Protein AF-A0A061NH79-F1 (afdb_monomer_lite)

Structure (mmCIF, N/CA/C/O backbone):
data_AF-A0A061NH79-F1
#
_entry.id   AF-A0A061NH79-F1
#
loop_
_atom_site.group_PDB
_atom_site.id
_atom_site.type_symbol
_atom_site.label_atom_id
_atom_site.label_alt_id
_atom_site.label_comp_id
_atom_site.label_asym_id
_atom_site.label_entity_id
_atom_site.label_seq_id
_atom_site.pdbx_PDB_ins_code
_atom_site.Cartn_x
_atom_site.Cartn_y
_atom_site.Cartn_z
_atom_site.occupancy
_atom_site.B_iso_or_equiv
_atom_site.auth_seq_id
_atom_site.auth_comp_id
_atom_site.auth_asym_id
_atom_site.auth_atom_id
_atom_site.pdbx_PDB_model_num
ATOM 1 N N . MET A 1 1 ? -14.559 3.383 19.133 1.00 68.19 1 MET A N 1
ATOM 2 C CA . MET A 1 1 ? -13.730 4.119 20.120 1.00 68.19 1 MET A CA 1
ATOM 3 C C . MET A 1 1 ? -12.736 3.144 20.710 1.00 68.19 1 MET A C 1
ATOM 5 O O . MET A 1 1 ? -13.158 2.069 21.115 1.00 68.19 1 MET A O 1
ATOM 9 N N . SER A 1 2 ? -11.464 3.521 20.772 1.00 81.44 2 SER A N 1
ATOM 10 C CA . SER A 1 2 ? -10.407 2.691 21.355 1.00 81.44 2 SER A CA 1
ATOM 11 C C . SER A 1 2 ? -10.071 3.188 22.762 1.00 81.44 2 SER A C 1
ATOM 13 O O . SER A 1 2 ? -10.097 4.392 23.022 1.00 81.44 2 SER A O 1
ATOM 15 N N . GLY A 1 3 ? -9.781 2.264 23.676 1.00 87.62 3 GLY A N 1
ATOM 16 C CA . GLY A 1 3 ? -9.370 2.559 25.046 1.00 87.62 3 GLY A CA 1
ATOM 17 C C . GLY A 1 3 ? -8.226 1.647 25.477 1.00 87.62 3 GLY A C 1
ATOM 18 O O . GLY A 1 3 ? -8.020 0.586 24.895 1.00 87.62 3 GLY A O 1
ATOM 19 N N . ILE A 1 4 ? -7.476 2.061 26.494 1.00 90.25 4 ILE A N 1
ATOM 20 C CA . ILE A 1 4 ? -6.357 1.292 27.044 1.00 90.25 4 ILE A CA 1
ATOM 21 C C . ILE A 1 4 ? -6.874 0.493 28.234 1.00 90.25 4 ILE A C 1
ATOM 23 O O . ILE A 1 4 ? -7.234 1.074 29.256 1.00 90.25 4 ILE A O 1
ATOM 27 N N . TYR A 1 5 ? -6.922 -0.832 28.114 1.00 89.75 5 TYR A N 1
ATOM 28 C CA . TYR A 1 5 ? -7.258 -1.706 29.236 1.00 89.75 5 TYR A CA 1
ATOM 29 C C . TYR A 1 5 ? -6.111 -1.730 30.251 1.00 89.75 5 TYR A C 1
ATOM 31 O O . TYR A 1 5 ? -4.966 -1.988 29.892 1.00 89.75 5 TYR A O 1
ATOM 39 N N . ILE A 1 6 ? -6.421 -1.469 31.520 1.00 91.38 6 ILE A N 1
ATOM 40 C CA . ILE A 1 6 ? -5.429 -1.334 32.601 1.00 91.38 6 ILE A CA 1
ATOM 41 C C . ILE A 1 6 ? -5.563 -2.424 33.678 1.00 91.38 6 ILE A C 1
ATOM 43 O O . ILE A 1 6 ? -4.876 -2.372 34.696 1.00 91.38 6 ILE A O 1
ATOM 47 N N . GLY A 1 7 ? -6.423 -3.425 33.459 1.00 88.31 7 GLY A N 1
ATOM 48 C CA . GLY A 1 7 ? -6.645 -4.537 34.389 1.00 88.31 7 GLY A CA 1
ATOM 49 C C . GLY A 1 7 ? -7.890 -4.380 35.264 1.00 88.31 7 GLY A C 1
ATOM 50 O O . GLY A 1 7 ? -8.475 -3.306 35.362 1.00 88.31 7 GLY A O 1
ATOM 51 N N . ASN A 1 8 ? -8.311 -5.472 35.915 1.00 91.06 8 ASN A N 1
ATOM 52 C CA . ASN A 1 8 ? -9.465 -5.518 36.833 1.00 91.06 8 ASN A CA 1
ATOM 53 C C . ASN A 1 8 ? -10.775 -4.984 36.222 1.00 91.06 8 ASN A C 1
ATOM 55 O O . ASN A 1 8 ? -11.530 -4.247 36.859 1.00 91.06 8 ASN A O 1
ATOM 59 N N . GLY A 1 9 ? -11.000 -5.287 34.943 1.00 89.38 9 GLY A N 1
ATOM 60 C CA . GLY A 1 9 ? -12.140 -4.779 34.180 1.00 89.38 9 GLY A CA 1
ATOM 61 C C . GLY A 1 9 ? -12.025 -3.296 33.814 1.00 89.38 9 GLY A C 1
ATOM 62 O O . GLY A 1 9 ? -12.883 -2.793 33.100 1.00 89.38 9 GLY A O 1
ATOM 63 N N . GLN A 1 10 ? -10.997 -2.574 34.265 1.00 93.75 10 GLN A N 1
ATOM 64 C CA . GLN A 1 10 ? -10.853 -1.140 34.046 1.00 93.75 10 GLN A CA 1
ATOM 65 C C . GLN A 1 10 ? -10.126 -0.816 32.742 1.00 93.75 10 GLN A C 1
ATOM 67 O O . GLN A 1 10 ? -9.190 -1.503 32.331 1.00 93.75 10 GLN A O 1
ATOM 72 N N . PHE A 1 11 ? -10.532 0.283 32.116 1.00 93.62 11 PHE A N 1
ATOM 73 C CA . PHE A 1 11 ? -9.886 0.835 30.937 1.00 93.62 11 PHE A CA 1
ATOM 74 C C . PHE A 1 11 ? -9.967 2.364 30.929 1.00 93.62 11 PHE A C 1
ATOM 76 O O . PHE A 1 11 ? -10.878 2.967 31.504 1.00 93.62 11 PHE A O 1
ATOM 83 N N . VAL A 1 12 ? -8.987 2.985 30.282 1.00 94.38 12 VAL A N 1
ATOM 84 C CA . VAL A 1 12 ? -8.889 4.427 30.063 1.00 94.38 12 VAL A CA 1
ATOM 85 C C . VAL A 1 12 ? -9.405 4.734 28.666 1.00 94.38 12 VAL A C 1
ATOM 87 O O . VAL A 1 12 ? -8.978 4.110 27.698 1.00 94.38 12 VAL A O 1
ATOM 90 N N . ILE A 1 13 ? -10.324 5.685 28.546 1.00 92.38 13 ILE A N 1
ATOM 91 C CA . ILE A 1 13 ? -10.961 6.023 27.272 1.00 92.38 13 ILE A CA 1
ATOM 92 C C . ILE A 1 13 ? -11.182 7.530 27.153 1.00 92.38 13 ILE A C 1
ATOM 94 O O . ILE A 1 13 ? -11.429 8.218 28.145 1.00 92.38 13 ILE A O 1
ATOM 98 N N . VAL A 1 14 ? -11.093 8.043 25.927 1.00 90.75 14 VAL A N 1
ATOM 99 C CA . VAL A 1 14 ? -11.446 9.429 25.606 1.00 90.75 14 VAL A CA 1
ATOM 100 C C . VAL A 1 14 ? -12.954 9.516 25.382 1.00 90.75 14 VAL A C 1
ATOM 102 O O . VAL A 1 14 ? -13.512 8.774 24.578 1.00 90.75 14 VAL A O 1
ATOM 105 N N . THR A 1 15 ? -13.614 10.431 26.087 1.00 86.19 15 THR A N 1
ATOM 106 C CA . THR A 1 15 ? -15.052 10.711 25.962 1.00 86.19 15 THR A CA 1
ATOM 107 C C . THR A 1 15 ? -15.288 12.215 25.827 1.00 86.19 15 THR A C 1
ATOM 109 O O . THR A 1 15 ? -14.352 13.009 25.926 1.00 86.19 15 THR A O 1
ATOM 112 N N . SER A 1 16 ? -16.546 12.637 25.673 1.00 86.31 16 SER A N 1
ATOM 113 C CA . SER A 1 16 ? -16.920 14.058 25.739 1.00 86.31 16 SER A CA 1
ATOM 114 C C . SER A 1 16 ? -16.603 14.720 27.091 1.00 86.31 16 SER A C 1
ATOM 116 O O . SER A 1 16 ? -16.549 15.942 27.166 1.00 86.31 16 SER A O 1
ATOM 118 N N . GLU A 1 17 ? -16.386 13.937 28.153 1.00 87.50 17 GLU A N 1
ATOM 119 C CA . GLU A 1 17 ? -15.974 14.412 29.486 1.00 87.50 17 GLU A CA 1
ATOM 120 C C . GLU A 1 17 ? -14.441 14.516 29.634 1.00 87.50 17 GLU A C 1
ATOM 122 O O . GLU A 1 17 ? -13.946 14.904 30.690 1.00 87.50 17 GLU A O 1
ATOM 127 N N . GLY A 1 18 ? -13.678 14.159 28.594 1.00 88.25 18 GLY A N 1
ATOM 128 C CA . GLY A 1 18 ? -12.221 14.033 28.628 1.00 88.25 18 GLY A CA 1
ATOM 129 C C . GLY A 1 18 ? -11.745 12.583 28.773 1.00 88.25 18 GLY A C 1
ATOM 130 O O . GLY A 1 18 ? -12.479 11.636 28.469 1.00 88.25 18 GLY A O 1
ATOM 131 N N . ILE A 1 19 ? -10.490 12.412 29.205 1.00 90.94 19 ILE A N 1
ATOM 132 C CA . ILE A 1 19 ? -9.884 11.098 29.466 1.00 90.94 19 ILE A CA 1
ATOM 133 C C . ILE A 1 19 ? -10.408 10.582 30.802 1.00 90.94 19 ILE A C 1
ATOM 135 O O . ILE A 1 19 ? -10.141 11.167 31.851 1.00 90.94 19 ILE A O 1
ATOM 139 N N . VAL A 1 20 ? -11.148 9.480 30.764 1.00 93.56 20 VAL A N 1
ATOM 140 C CA . VAL A 1 20 ? -11.829 8.931 31.935 1.00 93.56 20 VAL A CA 1
ATOM 141 C C . VAL A 1 20 ? -11.537 7.449 32.104 1.00 93.56 20 VAL A C 1
ATOM 143 O O . VAL A 1 20 ? -11.288 6.723 31.142 1.00 93.56 20 VAL A O 1
ATOM 146 N N . LEU A 1 21 ? -11.608 6.997 33.353 1.00 93.00 21 LEU A N 1
ATOM 147 C CA . LEU A 1 21 ? -11.572 5.584 33.696 1.00 93.00 21 LEU A CA 1
ATOM 148 C C . LEU A 1 21 ? -12.999 5.026 33.655 1.00 93.00 21 LEU A C 1
ATOM 150 O O . LEU A 1 21 ? -13.951 5.638 34.157 1.00 93.00 21 LEU A O 1
ATOM 154 N N . ARG A 1 22 ? -13.154 3.865 33.031 1.00 93.50 22 ARG A N 1
ATOM 155 C CA . ARG A 1 22 ? -14.398 3.097 32.975 1.00 93.50 22 ARG A CA 1
ATOM 156 C C . ARG A 1 22 ? -14.107 1.654 33.353 1.00 93.50 22 ARG A C 1
ATOM 158 O O . ARG A 1 22 ? -12.957 1.226 33.345 1.00 93.50 22 ARG A O 1
ATOM 165 N N . ASN A 1 23 ? -15.145 0.924 33.740 1.00 92.88 23 ASN A N 1
ATOM 166 C CA . ASN A 1 23 ? -15.047 -0.493 34.047 1.00 92.88 23 ASN A CA 1
ATOM 167 C C . ASN A 1 23 ? -16.028 -1.262 33.151 1.00 92.88 23 ASN A C 1
ATOM 169 O O . ASN A 1 23 ? -17.192 -0.884 33.025 1.00 92.88 23 ASN A O 1
ATOM 173 N N . MET A 1 24 ? -15.509 -2.293 32.489 1.00 91.19 24 MET A N 1
ATOM 174 C CA . MET A 1 24 ? -16.187 -3.102 31.482 1.00 91.19 24 MET A CA 1
ATOM 175 C C . MET A 1 24 ? -17.317 -3.938 32.080 1.00 91.19 24 MET A C 1
ATOM 177 O O . MET A 1 24 ? -18.295 -4.216 31.405 1.00 91.19 24 MET A O 1
ATOM 181 N N . GLU A 1 25 ? -17.208 -4.316 33.352 1.00 88.94 25 GLU A N 1
ATOM 182 C CA . GLU A 1 25 ? -18.199 -5.144 34.041 1.00 88.94 25 GLU A CA 1
ATOM 183 C C . GLU A 1 25 ? -19.340 -4.305 34.621 1.00 88.94 25 GLU A C 1
ATOM 185 O O . GLU A 1 25 ? -20.464 -4.783 34.748 1.00 88.94 25 GLU A O 1
ATOM 190 N N . THR A 1 26 ? -19.073 -3.045 34.979 1.00 90.75 26 THR A N 1
ATOM 191 C CA . THR A 1 26 ? -20.083 -2.163 35.588 1.00 90.75 26 THR A CA 1
ATOM 192 C C . THR A 1 26 ? -20.748 -1.214 34.599 1.00 90.75 26 THR A C 1
ATOM 194 O O . THR A 1 26 ? -21.696 -0.516 34.965 1.00 90.75 26 THR A O 1
ATOM 197 N N . SER A 1 27 ? -20.285 -1.170 33.348 1.00 87.38 27 SER A N 1
ATOM 198 C CA . SER A 1 27 ? -20.845 -0.304 32.316 1.00 87.38 27 SER A CA 1
ATOM 199 C C . SER A 1 27 ? -21.437 -1.108 31.166 1.00 87.38 27 SER A C 1
ATOM 201 O O . SER A 1 27 ? -20.725 -1.479 30.237 1.00 87.38 27 SER A O 1
ATOM 203 N N . SER A 1 28 ? -22.761 -1.283 31.182 1.00 86.62 28 SER A N 1
ATOM 204 C CA . SER A 1 28 ? -23.498 -1.956 30.102 1.00 86.62 28 SER A CA 1
ATOM 205 C C . SER A 1 28 ? -23.230 -1.336 28.729 1.00 86.62 28 SER A C 1
ATOM 207 O O . SER A 1 28 ? -23.047 -2.050 27.752 1.00 86.62 28 SER A O 1
ATOM 209 N N . TYR A 1 29 ? -23.099 -0.005 28.650 1.00 87.50 29 TYR A N 1
ATOM 210 C CA . TYR A 1 29 ? -22.790 0.680 27.393 1.00 87.50 29 TYR A CA 1
ATOM 211 C C . TYR A 1 29 ? -21.512 0.154 26.726 1.00 87.50 29 TYR A C 1
ATOM 213 O O . TYR A 1 29 ? -21.520 -0.076 25.515 1.00 87.50 29 TYR A O 1
ATOM 221 N N . TYR A 1 30 ? -20.432 -0.003 27.499 1.00 88.25 30 TYR A N 1
ATOM 222 C CA . TYR A 1 30 ? -19.145 -0.463 26.978 1.00 88.25 30 TYR A CA 1
ATOM 223 C C . TYR A 1 30 ? -19.075 -1.983 26.883 1.00 88.25 30 TYR A C 1
ATOM 225 O O . TYR A 1 30 ? -18.510 -2.479 25.917 1.00 88.25 30 TYR A O 1
ATOM 233 N N . GLN A 1 31 ? -19.697 -2.702 27.820 1.00 88.00 31 GLN A N 1
ATOM 234 C CA . GLN A 1 31 ? -19.801 -4.158 27.789 1.00 88.00 31 GLN A CA 1
ATOM 235 C C . GLN A 1 31 ? -20.449 -4.645 26.488 1.00 88.00 31 GLN A C 1
ATOM 237 O O . GLN A 1 31 ? -19.875 -5.476 25.792 1.00 88.00 31 GLN A O 1
ATOM 242 N N . ASP A 1 32 ? -21.597 -4.068 26.122 1.00 87.19 32 ASP A N 1
ATOM 243 C CA . ASP A 1 32 ? -22.364 -4.460 24.932 1.00 87.19 32 ASP A CA 1
ATOM 244 C C . ASP A 1 32 ? -21.664 -4.079 23.616 1.00 87.19 32 ASP A C 1
ATOM 246 O O . ASP A 1 32 ? -22.047 -4.542 22.544 1.00 87.19 32 ASP A O 1
ATOM 250 N N . ARG A 1 33 ? -20.668 -3.188 23.680 1.00 86.06 33 ARG A N 1
ATOM 251 C CA . ARG A 1 33 ? -19.923 -2.663 22.522 1.00 86.06 33 ARG A CA 1
ATOM 252 C C . ARG A 1 33 ? -18.479 -3.143 22.488 1.00 86.06 33 ARG A C 1
ATOM 254 O O . ARG A 1 33 ? -17.709 -2.686 21.646 1.00 86.06 33 ARG A O 1
ATOM 261 N N . TYR A 1 34 ? -18.093 -4.011 23.416 1.00 85.50 34 TYR A N 1
ATOM 262 C CA . TYR A 1 34 ? -16.753 -4.556 23.452 1.00 85.50 34 TYR A CA 1
ATOM 263 C C . TYR A 1 34 ? -16.606 -5.605 22.355 1.00 85.50 34 TYR A C 1
ATOM 265 O O . TYR A 1 34 ? -17.242 -6.655 22.404 1.00 85.50 34 TYR A O 1
ATOM 273 N N . VAL A 1 35 ? -15.760 -5.308 21.373 1.00 81.25 35 VAL A N 1
ATOM 274 C CA . VAL A 1 35 ? -15.487 -6.224 20.259 1.00 81.25 35 VAL A CA 1
ATOM 275 C C . VAL A 1 35 ? -14.227 -7.054 20.520 1.00 81.25 35 VAL A C 1
ATOM 277 O O . VAL A 1 35 ? -14.171 -8.226 20.169 1.00 81.25 35 VAL A O 1
ATOM 280 N N . GLY A 1 36 ? -13.240 -6.490 21.221 1.00 82.88 36 GLY A N 1
ATOM 281 C CA . GLY A 1 36 ? -12.001 -7.183 21.556 1.00 82.88 36 GLY A CA 1
ATOM 282 C C . GLY A 1 36 ? -10.943 -6.254 22.149 1.00 82.88 36 GLY A C 1
ATOM 283 O O . GLY A 1 36 ? -11.146 -5.045 22.277 1.00 82.88 36 GLY A O 1
ATOM 284 N N . ALA A 1 37 ? -9.803 -6.832 22.521 1.00 81.50 37 ALA A N 1
ATOM 285 C CA . ALA A 1 37 ? -8.626 -6.101 22.974 1.00 81.50 37 ALA A CA 1
ATOM 286 C C . ALA A 1 37 ? -7.365 -6.805 22.473 1.00 81.50 37 ALA A C 1
ATOM 288 O O . ALA A 1 37 ? -7.241 -8.024 22.597 1.00 81.50 37 ALA A O 1
ATOM 289 N N . LYS A 1 38 ? -6.413 -6.021 21.964 1.00 73.94 38 LYS A N 1
ATOM 290 C CA . LYS A 1 38 ? -5.077 -6.488 21.583 1.00 73.94 38 LYS A CA 1
ATOM 291 C C . LYS A 1 38 ? -4.085 -6.107 22.680 1.00 73.94 38 LYS A C 1
ATOM 293 O O . LYS A 1 38 ? -4.163 -5.003 23.225 1.00 73.94 38 LYS A O 1
ATOM 298 N N . ARG A 1 39 ? -3.177 -7.019 23.040 1.00 77.50 39 ARG A N 1
ATOM 299 C CA . ARG A 1 39 ? -2.067 -6.688 23.945 1.00 77.50 39 ARG A CA 1
ATOM 300 C C . ARG A 1 39 ? -1.039 -5.875 23.171 1.00 77.50 39 ARG A C 1
ATOM 302 O O . ARG A 1 39 ? -0.689 -6.234 22.054 1.00 77.50 39 ARG A O 1
ATOM 309 N N . TYR A 1 40 ? -0.581 -4.790 23.779 1.00 67.94 40 TYR A N 1
ATOM 310 C CA . TYR A 1 40 ? 0.560 -4.030 23.296 1.00 67.94 40 TYR A CA 1
ATOM 311 C C . TYR A 1 40 ? 1.703 -4.289 24.274 1.00 67.94 40 TYR A C 1
ATOM 313 O O . TYR A 1 40 ? 1.702 -3.739 25.375 1.00 67.94 40 TYR A O 1
ATOM 321 N N . ASP A 1 41 ? 2.639 -5.162 23.900 1.00 64.94 41 ASP A N 1
ATOM 322 C CA . ASP A 1 41 ? 3.732 -5.602 24.784 1.00 64.94 41 ASP A CA 1
ATOM 323 C C . ASP A 1 41 ? 4.881 -4.578 24.877 1.00 64.94 41 ASP A C 1
ATOM 325 O O . ASP A 1 41 ? 5.931 -4.848 25.452 1.00 64.94 41 ASP A O 1
ATOM 329 N N . GLY A 1 42 ? 4.657 -3.360 24.379 1.00 55.88 42 GLY A N 1
ATOM 330 C CA . GLY A 1 42 ? 5.466 -2.187 24.698 1.00 55.88 42 GLY A CA 1
ATOM 331 C C . GLY A 1 42 ? 6.622 -1.902 23.749 1.00 55.88 42 GLY A C 1
ATOM 332 O O . GLY A 1 42 ? 6.967 -0.734 23.640 1.00 55.88 42 GLY A O 1
ATOM 333 N N . ASP A 1 43 ? 7.144 -2.884 23.007 1.00 51.34 43 ASP A N 1
ATOM 334 C CA . ASP A 1 43 ? 8.355 -2.676 22.187 1.00 51.34 43 ASP A CA 1
ATOM 335 C C . ASP A 1 43 ? 8.301 -3.235 20.756 1.00 51.34 43 ASP A C 1
ATOM 337 O O . ASP A 1 43 ? 9.268 -3.103 20.007 1.00 51.34 43 ASP A O 1
ATOM 341 N N . THR A 1 44 ? 7.198 -3.840 20.309 1.00 47.91 44 THR A N 1
ATOM 342 C CA . THR A 1 44 ? 7.067 -4.276 18.907 1.00 47.91 44 THR A CA 1
ATOM 343 C C . THR A 1 44 ? 5.585 -4.392 18.547 1.00 47.91 44 THR A C 1
ATOM 345 O O . THR A 1 44 ? 4.835 -4.978 19.336 1.00 47.91 44 THR A O 1
ATOM 348 N N . PRO A 1 45 ? 5.113 -3.841 17.407 1.00 50.53 45 PRO A N 1
ATOM 349 C CA . PRO A 1 45 ? 3.812 -4.231 16.879 1.00 50.53 45 PRO A CA 1
ATOM 350 C C . PRO A 1 45 ? 3.770 -5.764 16.755 1.00 50.53 45 PRO A C 1
ATOM 352 O O . PRO A 1 45 ? 4.822 -6.376 16.567 1.00 50.53 45 PRO A O 1
ATOM 355 N N . PRO A 1 46 ? 2.595 -6.395 16.903 1.00 49.09 46 PRO A N 1
ATOM 356 C CA . PRO A 1 46 ? 2.441 -7.846 16.771 1.00 49.09 46 PRO A CA 1
ATOM 357 C C . PRO A 1 46 ? 3.249 -8.342 15.565 1.00 49.09 46 PRO A C 1
ATOM 359 O O . PRO A 1 46 ? 3.081 -7.836 14.453 1.00 49.09 46 PRO A O 1
ATOM 362 N N . SER A 1 47 ? 4.202 -9.245 15.803 1.00 50.03 47 SER A N 1
ATOM 363 C CA . SER A 1 47 ? 5.086 -9.751 14.757 1.00 50.03 47 SER A CA 1
ATOM 364 C C . SER A 1 47 ? 4.269 -10.651 13.838 1.00 50.03 47 SER A C 1
ATOM 366 O O . SER A 1 47 ? 4.110 -11.844 14.076 1.00 50.03 47 SER A O 1
ATOM 368 N N . THR A 1 48 ? 3.699 -10.059 12.801 1.00 60.25 48 THR A N 1
ATOM 369 C CA . THR A 1 48 ? 3.352 -10.809 11.606 1.00 60.25 48 THR A CA 1
ATOM 370 C C . THR A 1 48 ? 4.687 -11.155 10.933 1.00 60.25 48 THR A C 1
ATOM 372 O O . THR A 1 48 ? 5.449 -10.245 10.611 1.00 60.25 48 THR A O 1
ATOM 375 N N . ASP A 1 49 ? 4.966 -12.443 10.700 1.00 76.50 49 ASP A N 1
ATOM 376 C CA . ASP A 1 49 ? 6.161 -12.940 9.976 1.00 76.50 49 ASP A CA 1
ATOM 377 C C . ASP A 1 49 ? 6.145 -12.567 8.471 1.00 76.50 49 ASP A C 1
ATOM 379 O O . ASP A 1 49 ? 6.879 -13.130 7.663 1.00 76.50 49 ASP A O 1
ATOM 383 N N . HIS A 1 50 ? 5.287 -11.628 8.064 1.00 91.62 50 HIS A N 1
ATOM 384 C CA . HIS A 1 50 ? 5.107 -11.203 6.683 1.00 91.62 50 HIS A CA 1
ATOM 385 C C . HIS A 1 50 ? 5.849 -9.888 6.426 1.00 91.62 50 HIS A C 1
ATOM 387 O O . HIS A 1 50 ? 5.431 -8.819 6.880 1.00 91.62 50 HIS A O 1
ATOM 393 N N . ASP A 1 51 ? 6.937 -9.956 5.664 1.00 94.62 51 ASP A N 1
ATOM 394 C CA . ASP A 1 51 ? 7.872 -8.842 5.452 1.00 94.62 51 ASP A CA 1
ATOM 395 C C . ASP A 1 51 ? 7.208 -7.580 4.866 1.00 94.62 51 ASP A C 1
ATOM 397 O O . ASP A 1 51 ? 7.509 -6.466 5.295 1.00 94.62 51 ASP A O 1
ATOM 401 N N . ILE A 1 52 ? 6.230 -7.733 3.958 1.00 97.00 52 ILE A N 1
ATOM 402 C CA . ILE A 1 52 ? 5.440 -6.601 3.422 1.00 97.00 52 ILE A CA 1
ATOM 403 C C . ILE A 1 52 ? 4.730 -5.836 4.549 1.00 97.00 52 ILE A C 1
ATOM 405 O O . ILE A 1 52 ? 4.723 -4.607 4.558 1.00 97.00 52 ILE A O 1
ATOM 409 N N . VAL A 1 53 ? 4.144 -6.543 5.517 1.00 97.25 53 VAL A N 1
ATOM 410 C CA . VAL A 1 53 ? 3.399 -5.918 6.619 1.00 97.25 53 VAL A CA 1
ATOM 411 C C . VAL A 1 53 ? 4.355 -5.278 7.620 1.00 97.25 53 VAL A C 1
ATOM 413 O O . VAL A 1 53 ? 4.063 -4.199 8.137 1.00 97.25 53 VAL A O 1
ATOM 416 N N . GLN A 1 54 ? 5.502 -5.911 7.874 1.00 95.25 54 GLN A N 1
ATOM 417 C CA . GLN A 1 54 ? 6.541 -5.355 8.739 1.00 95.25 54 GLN A CA 1
ATOM 418 C C . GLN A 1 54 ? 7.045 -4.017 8.191 1.00 95.25 54 GLN A C 1
ATOM 420 O O . GLN A 1 54 ? 6.943 -3.007 8.888 1.00 95.25 54 GLN A O 1
ATOM 425 N N . LEU A 1 55 ? 7.458 -3.971 6.920 1.00 97.25 55 LEU A N 1
ATOM 426 C CA . LEU A 1 55 ? 7.902 -2.724 6.296 1.00 97.25 55 LEU A CA 1
ATOM 427 C C . LEU A 1 55 ? 6.780 -1.678 6.244 1.00 97.25 55 LEU A C 1
ATOM 429 O O . LEU A 1 55 ? 7.013 -0.505 6.529 1.00 97.25 55 LEU A O 1
ATOM 433 N N . ALA A 1 56 ? 5.544 -2.080 5.934 1.00 98.12 56 ALA A N 1
ATOM 434 C CA . ALA A 1 56 ? 4.404 -1.167 5.971 1.00 98.12 56 ALA A CA 1
ATOM 435 C C . ALA A 1 56 ? 4.247 -0.503 7.354 1.00 98.12 56 ALA A C 1
ATOM 437 O O . ALA A 1 56 ? 4.052 0.710 7.438 1.00 98.12 56 ALA A O 1
ATOM 438 N N . ARG A 1 57 ? 4.377 -1.278 8.440 1.00 96.31 57 ARG A N 1
ATOM 439 C CA . ARG A 1 57 ? 4.299 -0.780 9.822 1.00 96.31 57 ARG A CA 1
ATOM 440 C C . ARG A 1 57 ? 5.487 0.103 10.208 1.00 96.31 57 ARG A C 1
ATOM 442 O O . ARG A 1 57 ? 5.282 1.085 10.917 1.00 96.31 57 ARG A O 1
ATOM 449 N N . GLU A 1 58 ? 6.694 -0.183 9.725 1.00 96.50 58 GLU A N 1
ATOM 450 C CA . GLU A 1 58 ? 7.872 0.676 9.940 1.00 96.50 58 GLU A CA 1
ATOM 451 C C . GLU A 1 58 ? 7.696 2.081 9.349 1.00 96.50 58 GLU A C 1
ATOM 453 O O . GLU A 1 58 ? 8.245 3.052 9.869 1.00 96.50 58 GLU A O 1
ATOM 458 N N . LEU A 1 59 ? 6.894 2.205 8.290 1.00 97.75 59 LEU A N 1
ATOM 459 C CA . LEU A 1 59 ? 6.619 3.478 7.626 1.00 97.75 59 LEU A CA 1
ATOM 460 C C . LEU A 1 59 ? 5.530 4.311 8.317 1.00 97.75 59 LEU A C 1
ATOM 462 O O . LEU A 1 59 ? 5.297 5.446 7.889 1.00 97.75 59 LEU A O 1
ATOM 466 N N . ILE A 1 60 ? 4.870 3.801 9.365 1.00 97.62 60 ILE A N 1
ATOM 467 C CA . ILE A 1 60 ? 3.859 4.546 10.132 1.00 97.62 60 ILE A CA 1
ATOM 468 C C . ILE A 1 60 ? 4.436 5.877 10.633 1.00 97.62 60 ILE A C 1
ATOM 470 O O . ILE A 1 60 ? 5.521 5.947 11.203 1.00 97.62 60 ILE A O 1
ATOM 474 N N . GLY A 1 61 ? 3.673 6.953 10.434 1.00 95.75 61 GLY A N 1
ATOM 475 C CA . GLY A 1 61 ? 4.079 8.325 10.745 1.00 95.75 61 GLY A CA 1
ATOM 476 C C . GLY A 1 61 ? 4.762 9.057 9.586 1.00 95.75 61 GLY A C 1
ATOM 477 O O . GLY A 1 61 ? 4.935 10.274 9.668 1.00 95.75 61 GLY A O 1
ATOM 478 N N . THR A 1 62 ? 5.092 8.366 8.490 1.00 98.25 62 THR A N 1
ATOM 479 C CA . THR A 1 62 ? 5.549 9.020 7.256 1.00 98.25 62 THR A CA 1
ATOM 480 C C . THR A 1 62 ? 4.463 9.958 6.722 1.00 98.25 62 THR A C 1
ATOM 482 O O . THR A 1 62 ? 3.277 9.624 6.727 1.00 98.25 62 THR A O 1
ATOM 485 N N . LEU A 1 63 ? 4.856 11.148 6.264 1.00 98.12 63 LEU A N 1
ATOM 486 C CA . LEU A 1 63 ? 3.916 12.186 5.844 1.00 98.12 63 LEU A CA 1
ATOM 487 C C . LEU A 1 63 ? 3.177 11.829 4.551 1.00 98.12 63 LEU A C 1
ATOM 489 O O . LEU A 1 63 ? 3.691 11.141 3.670 1.00 98.12 63 LEU A O 1
ATOM 493 N N . TYR A 1 64 ? 1.975 12.383 4.411 1.00 97.69 64 TYR A N 1
ATOM 494 C CA . TYR A 1 64 ? 1.269 12.375 3.140 1.00 97.69 64 TYR A CA 1
ATOM 495 C C . TYR A 1 64 ? 1.927 13.320 2.140 1.00 97.69 64 TYR A C 1
ATOM 497 O O . TYR A 1 64 ? 2.149 14.497 2.434 1.00 97.69 64 TYR A O 1
ATOM 505 N N . ASN A 1 65 ? 2.142 12.839 0.922 1.00 97.62 65 ASN A N 1
ATOM 506 C CA . ASN A 1 65 ? 2.519 13.668 -0.209 1.00 97.62 65 ASN A CA 1
ATOM 507 C C . ASN A 1 65 ? 1.924 13.106 -1.499 1.00 97.62 65 ASN A C 1
ATOM 509 O O . ASN A 1 65 ? 2.288 12.024 -1.955 1.00 97.62 65 ASN A O 1
ATOM 513 N N . ARG A 1 66 ? 1.052 13.892 -2.141 1.00 94.31 66 ARG A N 1
ATOM 514 C CA . ARG A 1 66 ? 0.352 13.506 -3.374 1.00 94.31 66 ARG A CA 1
ATOM 515 C C . ARG A 1 66 ? 1.297 13.077 -4.501 1.00 94.31 66 ARG A C 1
ATOM 517 O O . ARG A 1 66 ? 0.901 12.255 -5.322 1.00 94.31 66 ARG A O 1
ATOM 524 N N . THR A 1 67 ? 2.509 13.626 -4.562 1.00 94.56 67 THR A N 1
ATOM 525 C CA . THR A 1 67 ? 3.509 13.299 -5.594 1.00 94.56 67 THR A CA 1
ATOM 526 C C . THR A 1 67 ? 4.725 12.556 -5.052 1.00 94.56 67 THR A C 1
ATOM 528 O O . THR A 1 67 ? 5.601 12.210 -5.838 1.00 94.56 67 THR A O 1
ATOM 531 N N . GLY A 1 68 ? 4.801 12.342 -3.738 1.00 95.44 68 GLY A N 1
ATOM 532 C CA . GLY A 1 68 ? 5.939 11.687 -3.102 1.00 95.44 68 GLY A CA 1
ATOM 533 C C . GLY A 1 68 ? 5.925 10.178 -3.321 1.00 95.44 68 GLY A C 1
ATOM 534 O O . GLY A 1 68 ? 4.869 9.564 -3.534 1.00 95.44 68 GLY A O 1
ATOM 535 N N . SER A 1 69 ? 7.109 9.571 -3.314 1.00 95.31 69 SER A N 1
ATOM 536 C CA . SER A 1 69 ? 7.238 8.118 -3.452 1.00 95.31 69 SER A CA 1
ATOM 537 C C . SER A 1 69 ? 8.377 7.499 -2.645 1.00 95.31 69 SER A C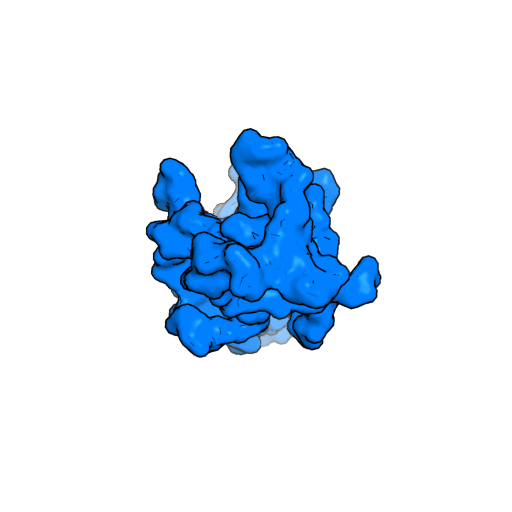 1
ATOM 539 O O . SER A 1 69 ? 8.841 6.414 -2.993 1.00 95.31 69 SER A O 1
ATOM 541 N N . SER A 1 70 ? 8.797 8.169 -1.572 1.00 97.44 70 SER A N 1
ATOM 542 C CA . SER A 1 70 ? 9.788 7.670 -0.616 1.00 97.44 70 SER A CA 1
ATOM 543 C C . SER A 1 70 ? 9.455 8.121 0.814 1.00 97.44 70 SER A C 1
ATOM 545 O O . SER A 1 70 ? 8.661 9.052 0.986 1.00 97.44 70 SER A O 1
ATOM 547 N N . PRO A 1 71 ? 10.070 7.518 1.848 1.00 97.62 71 PRO A N 1
ATOM 548 C CA . PRO A 1 71 ? 9.866 7.931 3.236 1.00 97.62 71 PRO A CA 1
ATOM 549 C C . PRO A 1 71 ? 10.209 9.406 3.494 1.00 97.62 71 PRO A C 1
ATOM 551 O O . PRO A 1 71 ? 9.535 10.079 4.271 1.00 97.62 71 PRO A O 1
ATOM 554 N N . GLU A 1 72 ? 11.231 9.934 2.818 1.00 97.69 72 GLU A N 1
ATOM 555 C CA . GLU A 1 72 ? 11.681 11.322 2.962 1.00 97.69 72 GLU A CA 1
ATOM 556 C C . GLU A 1 72 ? 10.740 12.315 2.273 1.00 97.69 72 GLU A C 1
ATOM 558 O O . GLU A 1 72 ? 10.535 13.426 2.764 1.00 97.69 72 GLU A O 1
ATOM 563 N N . GLU A 1 73 ? 10.175 11.931 1.127 1.00 97.12 73 GLU A N 1
ATOM 564 C CA . GLU A 1 73 ? 9.243 12.763 0.365 1.00 97.12 73 GLU A CA 1
ATOM 565 C C . GLU A 1 73 ? 7.811 12.685 0.904 1.00 97.12 73 GLU A C 1
ATOM 567 O O . GLU A 1 73 ? 7.027 13.617 0.702 1.00 97.12 73 GLU A O 1
ATOM 572 N N . GLY A 1 74 ? 7.466 11.580 1.563 1.00 98.06 74 GLY A N 1
ATOM 573 C CA . GLY A 1 74 ? 6.103 11.188 1.887 1.00 98.06 74 GLY A CA 1
ATOM 574 C C . GLY A 1 74 ? 5.442 10.359 0.782 1.00 98.06 74 GLY A C 1
ATOM 575 O O . GLY A 1 74 ? 5.988 10.172 -0.306 1.00 98.06 74 GLY A O 1
ATOM 576 N N . PHE A 1 75 ? 4.224 9.888 1.049 1.00 98.56 75 PHE A N 1
ATOM 577 C CA . PHE A 1 75 ? 3.490 8.996 0.148 1.00 98.56 75 PHE A CA 1
ATOM 578 C C . PHE A 1 75 ? 2.050 9.441 -0.113 1.00 98.56 75 PHE A C 1
ATOM 580 O O . PHE A 1 75 ? 1.421 10.097 0.715 1.00 98.56 75 PHE A O 1
ATOM 587 N N . ASN A 1 76 ? 1.500 9.005 -1.244 1.00 97.75 76 ASN A N 1
ATOM 588 C CA . ASN A 1 76 ? 0.063 8.808 -1.410 1.00 97.75 76 ASN A CA 1
ATOM 589 C C . ASN A 1 76 ? -0.254 7.303 -1.276 1.00 97.75 76 ASN A C 1
ATOM 591 O O . ASN A 1 76 ? 0.664 6.490 -1.178 1.00 97.75 76 ASN A O 1
ATOM 595 N N . SER A 1 77 ? -1.530 6.913 -1.269 1.00 97.75 77 SER A N 1
ATOM 596 C CA . SER A 1 77 ? -1.927 5.509 -1.055 1.00 97.75 77 SER A CA 1
ATOM 597 C C . SER A 1 77 ? -1.292 4.537 -2.061 1.00 97.75 77 SER A C 1
ATOM 599 O O . SER A 1 77 ? -0.742 3.509 -1.672 1.00 97.75 77 SER A O 1
ATOM 601 N N . GLY A 1 78 ? -1.285 4.883 -3.349 1.00 98.38 78 GLY A N 1
ATOM 602 C CA . GLY A 1 78 ? -0.698 4.047 -4.397 1.00 98.38 78 GLY A CA 1
ATOM 603 C C . GLY A 1 78 ? 0.835 4.022 -4.393 1.00 98.38 78 GLY A C 1
ATOM 604 O O . GLY A 1 78 ? 1.433 2.969 -4.616 1.00 98.38 78 GLY A O 1
ATOM 605 N N . SER A 1 79 ? 1.501 5.150 -4.119 1.00 98.44 79 SER A N 1
ATOM 606 C CA . SER A 1 79 ? 2.966 5.208 -4.041 1.00 98.44 79 SER A CA 1
ATOM 607 C C . SER A 1 79 ? 3.513 4.541 -2.781 1.00 98.44 79 SER A C 1
ATOM 609 O O . SER A 1 79 ? 4.607 3.983 -2.839 1.00 98.44 79 SER A O 1
ATOM 611 N N . PHE A 1 80 ? 2.738 4.532 -1.694 1.00 98.75 80 PHE A N 1
ATOM 612 C CA . PHE A 1 80 ? 3.011 3.750 -0.491 1.00 98.75 80 PHE A CA 1
ATOM 613 C C . PHE A 1 80 ? 3.024 2.248 -0.795 1.00 98.75 80 PHE A C 1
ATOM 615 O O . PHE A 1 80 ? 4.036 1.590 -0.562 1.00 98.75 80 PHE A O 1
ATOM 622 N N . VAL A 1 81 ? 1.947 1.720 -1.392 1.00 98.69 81 VAL A N 1
ATOM 623 C CA . VAL A 1 81 ? 1.870 0.300 -1.780 1.00 98.69 81 VAL A CA 1
ATOM 624 C C . VAL A 1 81 ? 3.012 -0.070 -2.723 1.00 98.69 81 VAL A C 1
ATOM 626 O O . VAL A 1 81 ? 3.707 -1.056 -2.490 1.00 98.69 81 VAL A O 1
ATOM 629 N N . TYR A 1 82 ? 3.240 0.751 -3.754 1.00 98.38 82 TYR A N 1
ATOM 630 C CA . TYR A 1 82 ? 4.344 0.560 -4.691 1.00 98.38 82 TYR A CA 1
ATOM 631 C C . TYR A 1 82 ? 5.693 0.448 -3.981 1.00 98.38 82 TYR A C 1
ATOM 633 O O . TYR A 1 82 ? 6.459 -0.459 -4.288 1.00 98.38 82 TYR A O 1
ATOM 641 N N . TYR A 1 83 ? 5.987 1.366 -3.057 1.00 98.56 83 TYR A N 1
ATOM 642 C CA . TYR A 1 83 ? 7.255 1.383 -2.338 1.00 98.56 83 TYR A CA 1
ATOM 643 C C . TYR A 1 83 ? 7.440 0.100 -1.527 1.00 98.56 83 TYR A C 1
ATOM 645 O O . TYR A 1 83 ? 8.434 -0.593 -1.716 1.00 98.56 83 TYR A O 1
ATOM 653 N N . VAL A 1 84 ? 6.457 -0.266 -0.699 1.00 98.56 84 VAL A N 1
ATOM 654 C CA . VAL A 1 84 ? 6.553 -1.455 0.161 1.00 98.56 84 VAL A CA 1
ATOM 655 C C . VAL A 1 84 ? 6.753 -2.725 -0.669 1.00 98.56 84 VAL A C 1
ATOM 657 O O . VAL A 1 84 ? 7.668 -3.504 -0.408 1.00 98.56 84 VAL A O 1
ATOM 660 N N . TYR A 1 85 ? 5.935 -2.922 -1.705 1.00 98.25 85 TYR A N 1
ATOM 661 C CA . TYR A 1 85 ? 6.041 -4.105 -2.556 1.00 98.25 85 TYR A CA 1
ATOM 662 C C . TYR A 1 85 ? 7.347 -4.142 -3.344 1.00 98.25 85 TYR A C 1
ATOM 664 O O . TYR A 1 85 ? 7.945 -5.211 -3.473 1.00 98.25 85 TYR A O 1
ATOM 672 N N . LYS A 1 86 ? 7.814 -2.999 -3.850 1.00 97.25 86 LYS A N 1
ATOM 673 C CA . LYS A 1 86 ? 9.085 -2.923 -4.566 1.00 97.25 86 LYS A CA 1
ATOM 674 C C . LYS A 1 86 ? 10.258 -3.280 -3.657 1.00 97.25 86 LYS A C 1
ATOM 676 O O . LYS A 1 86 ? 11.102 -4.062 -4.078 1.00 97.25 86 LYS A O 1
ATOM 681 N N . GLU A 1 87 ? 10.316 -2.734 -2.447 1.00 97.19 87 GLU A N 1
ATOM 682 C CA . GLU A 1 87 ? 11.438 -2.976 -1.532 1.00 97.19 87 GLU A CA 1
ATOM 683 C C . GLU A 1 87 ? 11.495 -4.435 -1.060 1.00 97.19 87 GLU A C 1
ATOM 685 O O . GLU A 1 87 ? 12.580 -5.005 -0.977 1.00 97.19 87 GLU A O 1
ATOM 690 N N . ILE A 1 88 ? 10.343 -5.069 -0.810 1.00 96.38 88 ILE A N 1
ATOM 691 C CA . ILE A 1 88 ? 10.311 -6.456 -0.320 1.00 96.38 88 ILE A CA 1
ATOM 692 C C . ILE A 1 88 ? 10.419 -7.490 -1.445 1.00 96.38 88 ILE A C 1
ATOM 694 O O . ILE A 1 88 ? 11.085 -8.508 -1.286 1.00 96.38 88 ILE A O 1
ATOM 698 N N . THR A 1 89 ? 9.772 -7.255 -2.588 1.00 94.25 89 THR A N 1
ATOM 699 C CA . THR A 1 89 ? 9.632 -8.277 -3.647 1.00 94.25 89 THR A CA 1
ATOM 700 C C . THR A 1 89 ? 10.438 -7.969 -4.910 1.00 94.25 89 THR A C 1
ATOM 702 O O . THR A 1 89 ? 10.535 -8.805 -5.807 1.00 94.25 89 THR A O 1
ATOM 705 N N . GLY A 1 90 ? 10.965 -6.749 -5.042 1.00 94.06 90 GLY A N 1
ATOM 706 C CA . GLY A 1 90 ? 11.547 -6.243 -6.288 1.00 94.06 90 GLY A CA 1
ATOM 707 C C . GLY A 1 90 ? 10.517 -5.926 -7.380 1.00 94.06 90 GLY A C 1
ATOM 708 O O . GLY A 1 90 ? 10.894 -5.449 -8.450 1.00 94.06 90 GLY A O 1
ATOM 709 N N . SER A 1 91 ? 9.223 -6.158 -7.136 1.00 93.88 91 SER A N 1
ATOM 710 C CA . SER A 1 91 ? 8.158 -6.009 -8.134 1.00 93.88 91 SER A CA 1
ATOM 711 C C . SER A 1 91 ? 7.748 -4.554 -8.323 1.00 93.88 91 SER A C 1
ATOM 713 O O . SER A 1 91 ? 7.462 -3.835 -7.366 1.00 93.88 91 SER A O 1
ATOM 715 N N . TRP A 1 92 ? 7.666 -4.113 -9.576 1.00 94.00 92 TRP A N 1
ATOM 716 C CA . TRP A 1 92 ? 7.300 -2.743 -9.923 1.00 94.00 92 TRP A CA 1
ATOM 717 C C . TRP A 1 92 ? 5.808 -2.676 -10.228 1.00 94.00 92 TRP A C 1
ATOM 719 O O . TRP A 1 92 ? 5.379 -2.711 -11.381 1.00 94.00 92 TRP A O 1
ATOM 729 N N . LEU A 1 93 ? 5.003 -2.597 -9.169 1.00 95.44 93 LEU A N 1
ATOM 730 C CA . LEU A 1 93 ? 3.554 -2.478 -9.308 1.00 95.44 93 LEU A CA 1
ATOM 731 C C . LEU A 1 93 ? 3.136 -1.111 -9.884 1.00 95.44 93 LEU A C 1
ATOM 733 O O . LEU A 1 93 ? 3.916 -0.164 -9.994 1.00 95.44 93 LEU A O 1
ATOM 737 N N . SER A 1 94 ? 1.861 -0.979 -10.245 1.00 94.94 94 SER A N 1
ATOM 738 C CA . SER A 1 94 ? 1.304 0.320 -10.628 1.00 94.94 94 SER A CA 1
ATOM 739 C C . SER A 1 94 ? 1.216 1.246 -9.411 1.00 94.94 94 SER A C 1
ATOM 741 O O . SER A 1 94 ? 0.673 0.867 -8.383 1.00 94.94 94 SER A O 1
ATOM 743 N N . LYS A 1 95 ? 1.636 2.511 -9.544 1.00 95.69 95 LYS A N 1
ATOM 744 C CA . LYS A 1 95 ? 1.346 3.552 -8.533 1.00 95.69 95 LYS A CA 1
ATOM 745 C C . LYS A 1 95 ? -0.108 4.051 -8.576 1.00 95.69 95 LYS A C 1
ATOM 747 O O . LYS A 1 95 ? -0.513 4.824 -7.717 1.00 95.69 95 LYS A O 1
ATOM 752 N N . ARG A 1 96 ? -0.887 3.681 -9.601 1.00 96.75 96 ARG A N 1
ATOM 753 C CA . ARG A 1 96 ? -2.310 4.042 -9.721 1.00 96.75 96 ARG A CA 1
ATOM 754 C C . ARG A 1 96 ? -3.171 2.976 -9.063 1.00 96.75 96 ARG A C 1
ATOM 756 O O . ARG A 1 96 ? -3.172 1.842 -9.541 1.00 96.75 96 ARG A O 1
ATOM 763 N N . THR A 1 97 ? -3.945 3.369 -8.057 1.00 97.38 97 THR A N 1
ATOM 764 C CA . THR A 1 97 ? -4.804 2.473 -7.277 1.00 97.38 97 THR A CA 1
ATOM 765 C C . THR A 1 97 ? -5.811 1.671 -8.104 1.00 97.38 97 THR A C 1
ATOM 767 O O . THR A 1 97 ? -5.878 0.464 -7.894 1.00 97.38 97 THR A O 1
ATOM 770 N N . PRO A 1 98 ? -6.538 2.247 -9.087 1.00 97.88 98 PRO A N 1
ATOM 771 C CA . PRO A 1 98 ? -7.470 1.452 -9.893 1.00 97.88 98 PRO A CA 1
ATOM 772 C C . PRO A 1 98 ? -6.775 0.308 -10.640 1.00 97.88 98 PRO A C 1
ATOM 774 O O . PRO A 1 98 ? -7.258 -0.815 -10.663 1.00 97.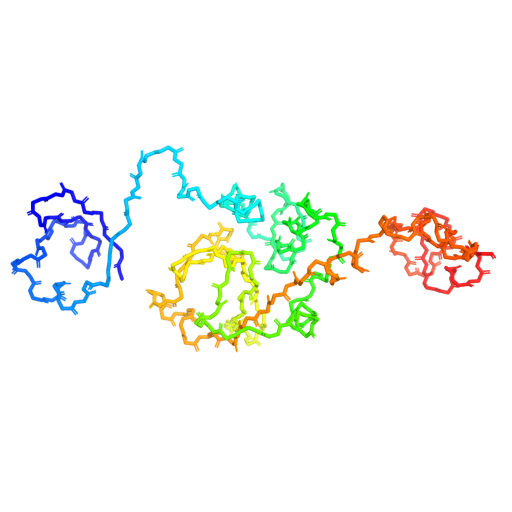88 98 PRO A O 1
ATOM 777 N N . ALA A 1 99 ? -5.574 0.566 -11.164 1.00 97.38 99 ALA A N 1
ATOM 778 C CA . ALA A 1 99 ? -4.784 -0.457 -11.842 1.00 97.38 99 ALA A CA 1
ATOM 779 C C . ALA A 1 99 ? -4.172 -1.485 -10.872 1.00 97.38 99 ALA A C 1
ATOM 781 O O . ALA A 1 99 ? -3.857 -2.587 -11.306 1.00 97.38 99 ALA A O 1
ATOM 782 N N . LEU A 1 100 ? -3.993 -1.147 -9.586 1.00 97.44 100 LEU A N 1
ATOM 783 C CA . LEU A 1 100 ? -3.645 -2.141 -8.565 1.00 97.44 100 LEU A CA 1
ATOM 784 C C . LEU A 1 100 ? -4.812 -3.109 -8.346 1.00 97.44 100 LEU A C 1
ATOM 786 O O . LEU A 1 100 ? -4.622 -4.321 -8.356 1.00 97.44 100 LEU A O 1
ATOM 790 N N . TYR A 1 101 ? -6.023 -2.567 -8.210 1.00 98.00 101 TYR A N 1
ATOM 791 C CA . TYR A 1 101 ? -7.221 -3.368 -7.986 1.00 98.00 101 TYR A CA 1
ATOM 792 C C . TYR A 1 101 ? -7.522 -4.301 -9.165 1.00 98.00 101 TYR A C 1
ATOM 794 O O . TYR A 1 101 ? -7.672 -5.502 -8.980 1.00 98.00 101 TYR A O 1
ATOM 802 N N . GLU A 1 102 ? -7.506 -3.773 -10.393 1.00 96.69 102 GLU A N 1
ATOM 803 C CA . GLU A 1 102 ? -7.765 -4.549 -11.617 1.00 96.69 102 GLU A CA 1
ATOM 804 C C . GLU A 1 102 ? -6.722 -5.647 -11.886 1.00 96.69 102 GLU A C 1
ATOM 806 O O . GLU A 1 102 ? -7.020 -6.650 -12.539 1.00 96.69 102 GLU A O 1
ATOM 811 N N . ALA A 1 103 ? -5.476 -5.443 -11.450 1.00 94.38 103 ALA A N 1
ATOM 812 C CA . ALA A 1 103 ? -4.385 -6.371 -11.724 1.00 94.38 103 ALA A CA 1
ATOM 813 C C . ALA A 1 103 ? -4.252 -7.482 -10.676 1.00 94.38 103 ALA A C 1
ATOM 815 O O . ALA A 1 103 ? -3.675 -8.520 -10.999 1.00 94.38 103 ALA A O 1
ATOM 816 N N . GLY A 1 104 ? -4.730 -7.290 -9.447 1.00 95.00 104 GLY A N 1
ATOM 817 C CA . GLY A 1 104 ? -4.696 -8.326 -8.417 1.00 95.00 104 GLY A CA 1
ATOM 818 C C . GLY A 1 104 ? -5.744 -9.424 -8.642 1.00 95.00 104 GLY A C 1
ATOM 819 O O . GLY A 1 104 ? -6.636 -9.309 -9.480 1.00 95.00 104 GLY A O 1
ATOM 820 N N . MET A 1 105 ? -5.608 -10.534 -7.919 1.00 97.38 105 MET A N 1
ATOM 821 C CA . MET A 1 105 ? -6.670 -11.534 -7.797 1.00 97.38 105 MET A CA 1
ATOM 822 C C . MET A 1 105 ? -7.649 -11.060 -6.727 1.00 97.38 105 MET A C 1
ATOM 824 O O . MET A 1 105 ? -7.214 -10.813 -5.612 1.00 97.38 105 MET A O 1
ATOM 828 N N . GLU A 1 106 ? -8.933 -10.931 -7.052 1.00 97.75 106 GLU A N 1
ATOM 829 C CA . GLU A 1 106 ? -9.967 -10.563 -6.077 1.00 97.75 106 GLU A CA 1
ATOM 830 C C . GLU A 1 106 ? -9.996 -11.560 -4.907 1.00 97.75 106 GLU A C 1
ATOM 832 O O . GLU A 1 106 ? -9.889 -12.771 -5.121 1.00 97.75 106 GLU A O 1
ATOM 837 N N . VAL A 1 107 ? -10.104 -11.036 -3.685 1.00 97.75 107 VAL A N 1
ATOM 838 C CA . VAL A 1 107 ? -10.148 -11.814 -2.439 1.00 97.75 107 VAL A CA 1
ATOM 839 C C . VAL A 1 107 ? -11.362 -11.382 -1.631 1.00 97.75 107 VAL A C 1
ATOM 841 O O . VAL A 1 107 ? -11.590 -10.184 -1.445 1.00 97.75 107 VAL A O 1
ATOM 844 N N . GLU A 1 108 ? -12.141 -12.352 -1.150 1.00 96.88 108 GLU A N 1
ATOM 845 C CA . GLU A 1 108 ? -13.238 -12.063 -0.227 1.00 96.88 108 GLU A CA 1
ATOM 846 C C . GLU A 1 108 ? -12.694 -11.676 1.150 1.00 96.88 108 GLU A C 1
ATOM 848 O O . GLU A 1 108 ? -11.628 -12.121 1.574 1.00 96.88 108 GLU A O 1
ATOM 853 N N . ARG A 1 109 ? -13.431 -10.834 1.878 1.00 93.31 109 ARG A N 1
ATOM 854 C CA . ARG A 1 109 ? -12.965 -10.269 3.150 1.00 93.31 109 ARG A CA 1
ATOM 855 C C . ARG A 1 109 ? -12.584 -11.355 4.164 1.00 93.31 109 ARG A C 1
ATOM 857 O O . ARG A 1 109 ? -11.604 -11.211 4.887 1.00 93.31 109 ARG A O 1
ATOM 864 N N . GLU A 1 110 ? -13.345 -12.440 4.208 1.00 94.06 110 GLU A N 1
ATOM 865 C CA . GLU A 1 110 ? -13.138 -13.576 5.106 1.00 94.06 110 GLU A CA 1
ATOM 866 C C . GLU A 1 110 ? -11.889 -14.405 4.760 1.00 94.06 110 GLU A C 1
ATOM 868 O O . GLU A 1 110 ? -11.443 -15.209 5.579 1.00 94.06 110 GLU A O 1
ATOM 873 N N . GLU A 1 111 ? -11.325 -14.210 3.567 1.00 96.75 111 GLU A N 1
ATOM 874 C CA . GLU A 1 111 ? -10.138 -14.900 3.054 1.00 96.75 111 GLU A CA 1
ATOM 875 C C . GLU A 1 111 ? -8.882 -14.014 3.069 1.00 96.75 111 GLU A C 1
ATOM 877 O O . GLU A 1 111 ? -7.836 -14.427 2.563 1.00 96.75 111 GLU A O 1
ATOM 882 N N . LEU A 1 112 ? -8.974 -12.808 3.641 1.00 97.25 112 LEU A N 1
ATOM 883 C CA . LEU A 1 112 ? -7.865 -11.862 3.728 1.00 97.25 112 LEU A CA 1
ATOM 884 C C . LEU A 1 112 ? -6.664 -12.447 4.475 1.00 97.25 112 LEU A C 1
ATOM 886 O O . LEU A 1 112 ? -6.766 -12.914 5.613 1.00 97.25 112 LEU A O 1
ATOM 890 N N . GLU A 1 113 ? -5.500 -12.332 3.846 1.00 96.38 113 GLU A N 1
ATOM 891 C CA . GLU A 1 113 ? -4.209 -12.736 4.391 1.00 96.38 113 GLU A CA 1
ATOM 892 C C . GLU A 1 113 ? -3.267 -11.529 4.500 1.00 96.38 113 GLU A C 1
ATOM 894 O O . GLU A 1 113 ? -3.370 -10.583 3.709 1.00 96.38 113 GLU A O 1
ATOM 899 N N . PRO A 1 114 ? -2.330 -11.535 5.470 1.00 97.00 114 PRO A N 1
ATOM 900 C CA . PRO A 1 114 ? -1.309 -10.500 5.576 1.00 97.00 114 PRO A CA 1
ATOM 901 C C . PRO A 1 114 ? -0.624 -10.232 4.236 1.00 97.00 114 PRO A C 1
ATOM 903 O O . PRO A 1 114 ? -0.184 -11.156 3.562 1.00 97.00 114 PRO A O 1
ATOM 906 N N . GLY A 1 115 ? -0.519 -8.957 3.865 1.00 96.94 115 GLY A N 1
ATOM 907 C CA . GLY A 1 115 ? 0.043 -8.526 2.588 1.00 96.94 115 GLY A CA 1
ATOM 908 C C . GLY A 1 115 ? -0.999 -8.222 1.514 1.00 96.94 115 GLY A C 1
ATOM 909 O O . GLY A 1 115 ? -0.695 -7.404 0.644 1.00 96.94 115 GLY A O 1
ATOM 910 N N . ASP A 1 116 ? -2.215 -8.771 1.587 1.00 98.50 116 ASP A N 1
ATOM 911 C CA . ASP A 1 116 ? -3.288 -8.444 0.641 1.00 98.50 116 ASP A CA 1
ATOM 912 C C . ASP A 1 116 ? -3.549 -6.937 0.581 1.00 98.50 116 ASP A C 1
ATOM 914 O O . ASP A 1 116 ? -3.400 -6.210 1.563 1.00 98.50 116 ASP A O 1
ATOM 918 N N . LEU A 1 117 ? -3.953 -6.439 -0.584 1.00 98.62 117 LEU A N 1
ATOM 919 C CA . LEU A 1 117 ? -4.354 -5.047 -0.722 1.00 98.62 117 LEU A CA 1
ATOM 920 C C . LEU A 1 117 ? -5.840 -4.909 -0.421 1.00 98.62 117 LEU A C 1
ATOM 922 O O . LEU A 1 117 ? -6.658 -5.622 -0.993 1.00 98.62 117 LEU A O 1
ATOM 926 N N . VAL A 1 118 ? -6.193 -3.952 0.429 1.00 98.69 118 VAL A N 1
ATOM 927 C CA . VAL A 1 118 ? -7.582 -3.568 0.715 1.00 98.69 118 VAL A CA 1
ATOM 928 C C . VAL A 1 118 ? -7.878 -2.213 0.092 1.00 98.69 118 VAL A C 1
ATOM 930 O O . VAL A 1 118 ? -7.041 -1.310 0.136 1.00 98.69 118 VAL A O 1
ATOM 933 N N . PHE A 1 119 ? -9.065 -2.066 -0.489 1.00 98.56 119 PHE A N 1
ATOM 934 C CA . PHE A 1 119 ? -9.433 -0.905 -1.290 1.00 98.56 119 PHE A CA 1
ATOM 935 C C . PHE A 1 119 ? -10.658 -0.198 -0.726 1.00 98.56 119 PHE A C 1
ATOM 937 O O . PHE A 1 119 ? -11.617 -0.834 -0.283 1.00 98.56 119 PHE A O 1
ATOM 944 N N . PHE A 1 120 ? -10.625 1.131 -0.779 1.00 98.25 120 PHE A N 1
ATOM 945 C CA . PHE A 1 120 ? -11.683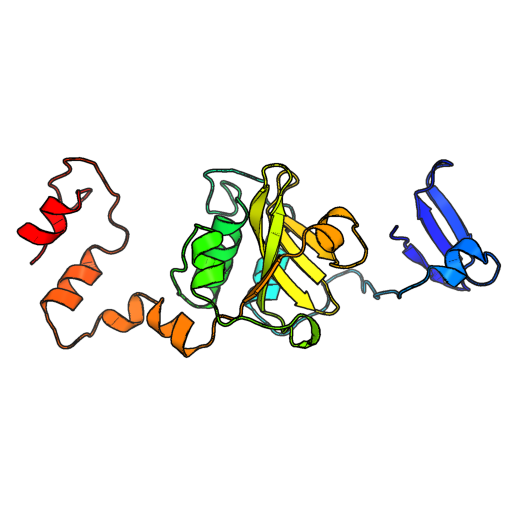 1.998 -0.276 1.00 98.25 120 PHE A CA 1
ATOM 946 C C . PHE A 1 120 ? -11.933 3.162 -1.230 1.00 98.25 120 PHE A C 1
ATOM 948 O O . PHE A 1 120 ? -11.017 3.582 -1.935 1.00 98.25 120 PHE A O 1
ATOM 955 N N . GLU A 1 121 ? -13.129 3.737 -1.207 1.00 97.50 121 GLU A N 1
ATOM 956 C CA . GLU A 1 121 ? -13.381 5.062 -1.787 1.00 97.50 121 GLU A CA 1
ATOM 957 C C . GLU A 1 121 ? -13.016 6.150 -0.771 1.00 97.50 121 GLU A C 1
ATOM 959 O O . GLU A 1 121 ? -13.299 6.010 0.415 1.00 97.50 121 GLU A O 1
ATOM 964 N N . ASN A 1 122 ? -12.361 7.231 -1.194 1.00 95.06 122 ASN A N 1
ATOM 965 C CA . ASN A 1 122 ? -12.166 8.412 -0.349 1.00 95.06 122 ASN A CA 1
ATOM 966 C C . ASN A 1 122 ? -13.359 9.388 -0.473 1.00 95.06 122 ASN A C 1
ATOM 968 O O . ASN A 1 122 ? -14.365 9.088 -1.110 1.00 95.06 122 ASN A O 1
ATOM 972 N N . ASP A 1 123 ? -13.271 10.571 0.143 1.00 93.38 123 ASP A N 1
ATOM 973 C CA . ASP A 1 123 ? -14.357 11.567 0.084 1.00 93.38 123 ASP A CA 1
ATOM 974 C C . ASP A 1 123 ? -14.561 12.198 -1.304 1.00 93.38 123 ASP A C 1
ATOM 976 O O . ASP A 1 123 ? -15.611 12.787 -1.551 1.00 93.38 123 ASP A O 1
ATOM 980 N N . ASP A 1 124 ? -13.582 12.055 -2.199 1.00 94.25 124 ASP A N 1
ATOM 981 C CA . ASP A 1 124 ? -13.637 12.489 -3.597 1.00 94.25 124 ASP A CA 1
ATOM 982 C C . ASP A 1 124 ? -14.054 11.336 -4.541 1.00 94.25 124 ASP A C 1
ATOM 984 O O . ASP A 1 124 ? -13.909 11.456 -5.757 1.00 94.25 124 ASP A O 1
ATOM 988 N N . GLU A 1 125 ? -14.561 10.220 -3.993 1.00 94.75 125 GLU A N 1
ATOM 989 C CA . GLU A 1 125 ? -14.935 8.995 -4.727 1.00 94.75 125 GLU A CA 1
ATOM 990 C C . GLU A 1 125 ? -13.751 8.357 -5.488 1.00 94.75 125 GLU A C 1
ATOM 992 O O . GLU A 1 125 ? -13.922 7.588 -6.435 1.00 94.75 125 GLU A O 1
ATOM 997 N N . GLU A 1 126 ? -12.515 8.658 -5.079 1.00 96.06 126 GLU A N 1
ATOM 998 C CA . GLU A 1 126 ? -11.313 8.056 -5.648 1.00 96.06 126 GLU A CA 1
ATOM 999 C C . GLU A 1 126 ? -10.919 6.791 -4.883 1.00 96.06 126 GLU A C 1
ATOM 1001 O O . GLU A 1 126 ? -10.924 6.752 -3.649 1.00 96.06 126 GLU A O 1
ATOM 1006 N N . LEU A 1 127 ? -10.485 5.766 -5.621 1.00 97.75 127 LEU A N 1
ATOM 1007 C CA . LEU A 1 127 ? -9.993 4.530 -5.027 1.00 97.75 127 LEU A CA 1
ATOM 1008 C C . LEU A 1 127 ? -8.644 4.757 -4.323 1.00 97.75 127 LEU A C 1
ATOM 1010 O O . LEU A 1 127 ? -7.654 5.169 -4.940 1.00 97.75 127 LEU A O 1
ATOM 1014 N N . ILE A 1 128 ? -8.577 4.409 -3.043 1.00 98.12 128 ILE A N 1
ATOM 1015 C CA . ILE A 1 128 ? -7.362 4.365 -2.225 1.00 98.12 128 ILE A CA 1
ATOM 1016 C C . ILE A 1 128 ? -7.093 2.930 -1.764 1.00 98.12 128 ILE A C 1
ATOM 1018 O O . ILE A 1 128 ? -8.021 2.144 -1.600 1.00 98.12 128 ILE A O 1
ATOM 1022 N N . ALA A 1 129 ? -5.819 2.585 -1.578 1.00 98.44 129 ALA A N 1
ATOM 1023 C CA . ALA A 1 129 ? -5.403 1.253 -1.146 1.00 98.44 129 ALA A CA 1
ATOM 1024 C C . ALA A 1 129 ? -4.629 1.296 0.171 1.00 98.44 129 ALA A C 1
ATOM 1026 O O . ALA A 1 129 ? -3.853 2.222 0.416 1.00 98.44 129 ALA A O 1
ATOM 1027 N N . GLY A 1 130 ? -4.820 0.258 0.977 1.00 98.44 130 GLY A N 1
ATOM 1028 C CA . GLY A 1 130 ? -3.990 -0.094 2.120 1.00 98.44 130 GLY A CA 1
ATOM 1029 C C . GLY A 1 130 ? -3.458 -1.519 1.991 1.00 98.44 130 GLY A C 1
ATOM 1030 O O . GLY A 1 130 ? -3.900 -2.284 1.137 1.00 98.44 130 GLY A O 1
ATOM 1031 N N . ILE A 1 131 ? -2.508 -1.866 2.850 1.00 98.69 131 ILE A N 1
ATOM 1032 C CA . ILE A 1 131 ? -1.932 -3.205 2.968 1.00 98.69 131 ILE A CA 1
ATOM 1033 C C . ILE A 1 131 ? -2.552 -3.855 4.199 1.00 98.69 131 ILE A C 1
ATOM 1035 O O . ILE A 1 131 ? -2.362 -3.363 5.314 1.00 98.69 131 ILE A O 1
ATOM 1039 N N . TYR A 1 132 ? -3.303 -4.929 3.996 1.00 98.31 132 TYR A N 1
ATOM 1040 C CA . TYR A 1 132 ? -3.877 -5.732 5.062 1.00 98.31 132 TYR A CA 1
ATOM 1041 C C . TYR A 1 132 ? -2.770 -6.344 5.915 1.00 98.31 132 TYR A C 1
ATOM 1043 O O . TYR A 1 132 ? -1.777 -6.861 5.398 1.00 98.31 132 TYR A O 1
ATOM 1051 N N . SER A 1 133 ? -2.933 -6.258 7.231 1.00 94.94 133 SER A N 1
ATOM 1052 C CA . SER A 1 133 ? -2.042 -6.891 8.190 1.00 94.94 133 SER A CA 1
ATOM 1053 C 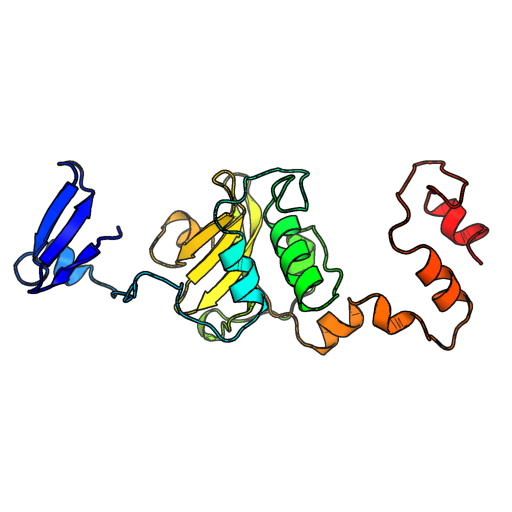C . SER A 1 133 ? -2.691 -8.155 8.740 1.00 94.94 133 SER A C 1
ATOM 1055 O O . SER A 1 133 ? -2.525 -9.223 8.172 1.00 94.94 133 SER A O 1
ATOM 1057 N N . GLU A 1 134 ? -3.437 -8.060 9.828 1.00 89.62 134 GLU A N 1
ATOM 1058 C CA . GLU A 1 134 ? -4.102 -9.190 10.481 1.00 89.62 134 GLU A CA 1
ATOM 1059 C C . GLU A 1 134 ? -5.290 -8.665 11.295 1.00 89.62 134 GLU A C 1
ATOM 1061 O O . GLU A 1 134 ? -5.326 -7.477 11.614 1.00 89.62 134 GLU A O 1
ATOM 1066 N N . ASP A 1 135 ? -6.230 -9.527 11.683 1.00 88.94 135 ASP A N 1
ATOM 1067 C CA . ASP A 1 135 ? -7.370 -9.156 12.538 1.00 88.94 135 ASP A CA 1
ATOM 1068 C C . ASP A 1 135 ? -8.137 -7.912 12.034 1.00 88.94 135 ASP A C 1
ATOM 1070 O O . ASP A 1 135 ? -8.364 -6.970 12.796 1.00 88.94 135 ASP A O 1
ATOM 1074 N N . ASP A 1 136 ? -8.475 -7.858 10.739 1.00 91.88 136 ASP A N 1
ATOM 1075 C CA . ASP A 1 136 ? -9.154 -6.708 10.118 1.00 91.88 136 ASP A CA 1
ATOM 1076 C C . ASP A 1 136 ? -8.363 -5.381 10.176 1.00 91.88 136 ASP A C 1
ATOM 1078 O O . ASP A 1 136 ? -8.906 -4.304 9.893 1.00 91.88 136 ASP A O 1
ATOM 1082 N N . GLN A 1 137 ? -7.074 -5.433 10.523 1.00 94.12 137 GLN A N 1
ATOM 1083 C CA . GLN A 1 137 ? -6.175 -4.286 10.502 1.00 94.12 137 GLN A CA 1
ATOM 1084 C C . GLN A 1 137 ? -5.495 -4.123 9.140 1.00 94.12 137 GLN A C 1
ATOM 1086 O O . GLN A 1 137 ? -5.287 -5.074 8.389 1.00 94.12 137 GLN A O 1
ATOM 1091 N N . PHE A 1 138 ? -5.135 -2.884 8.818 1.00 97.50 138 PHE A N 1
ATOM 1092 C CA . PHE A 1 138 ? -4.405 -2.552 7.600 1.00 97.50 138 PHE A CA 1
ATOM 1093 C C . PHE A 1 138 ? -3.615 -1.257 7.775 1.00 97.50 138 PHE A C 1
ATOM 1095 O O . PHE A 1 138 ? -3.995 -0.383 8.558 1.00 97.50 138 PHE A O 1
ATOM 1102 N N . VAL A 1 139 ? -2.529 -1.112 7.021 1.00 98.31 139 VAL A N 1
ATOM 1103 C CA . VAL A 1 139 ? -1.718 0.108 6.974 1.00 98.31 139 VAL A CA 1
ATOM 1104 C C . VAL A 1 139 ? -2.016 0.868 5.689 1.00 98.31 139 VAL A C 1
ATOM 1106 O O . VAL A 1 139 ? -2.026 0.288 4.604 1.00 98.31 139 VAL A O 1
ATOM 1109 N N . ILE A 1 140 ? -2.261 2.170 5.791 1.00 98.19 140 ILE A N 1
ATOM 1110 C CA . ILE A 1 140 ? -2.640 3.014 4.655 1.00 98.19 140 ILE A CA 1
ATOM 1111 C C . ILE A 1 140 ? -1.998 4.397 4.756 1.00 98.19 140 ILE A C 1
ATOM 1113 O O . ILE A 1 140 ? -1.833 4.930 5.850 1.00 98.19 140 ILE A O 1
ATOM 1117 N N . ALA A 1 141 ? -1.670 4.997 3.609 1.00 98.25 141 ALA A N 1
ATOM 1118 C CA . ALA A 1 141 ? -1.288 6.403 3.517 1.00 98.25 141 ALA A CA 1
ATOM 1119 C C . ALA A 1 141 ? -2.504 7.261 3.136 1.00 98.25 141 ALA A C 1
ATOM 1121 O O . ALA A 1 141 ? -3.031 7.149 2.027 1.00 98.25 141 ALA A O 1
ATOM 1122 N N . THR A 1 142 ? -2.932 8.141 4.041 1.00 95.81 142 THR A N 1
ATOM 1123 C CA . THR A 1 142 ? -4.001 9.130 3.804 1.00 95.81 142 THR A CA 1
ATOM 1124 C C . THR A 1 142 ? -3.488 10.538 4.061 1.00 95.81 142 THR A C 1
ATOM 1126 O O . THR A 1 142 ? -2.315 10.708 4.365 1.00 95.81 142 THR A O 1
ATOM 1129 N N . SER A 1 143 ? -4.343 11.563 3.998 1.00 93.75 143 SER A N 1
ATOM 1130 C CA . SER A 1 143 ? -3.975 12.949 4.330 1.00 93.75 143 SER A CA 1
ATOM 1131 C C . SER A 1 143 ? -3.392 13.134 5.743 1.00 93.75 143 SER A C 1
ATOM 1133 O O . SER A 1 143 ? -2.743 14.148 5.994 1.00 93.75 143 SER A O 1
ATOM 1135 N N . SER A 1 144 ? -3.577 12.162 6.646 1.00 92.81 144 SER A N 1
ATOM 1136 C CA . SER A 1 144 ? -2.982 12.148 7.993 1.00 92.81 144 SER A CA 1
ATOM 1137 C C . SER A 1 144 ? -1.583 11.513 8.054 1.00 92.81 144 SER A C 1
ATOM 1139 O O . SER A 1 144 ? -0.966 11.509 9.116 1.00 92.81 144 SER A O 1
ATOM 1141 N N . GLY A 1 145 ? -1.064 11.020 6.925 1.00 96.81 145 GLY A N 1
ATOM 1142 C CA . GLY A 1 145 ? 0.169 10.237 6.839 1.00 96.81 145 GLY A CA 1
ATOM 1143 C C . GLY A 1 145 ? -0.091 8.732 6.778 1.00 96.81 145 GLY A C 1
ATOM 1144 O O . GLY A 1 145 ? -1.223 8.288 6.572 1.00 96.81 145 GLY A O 1
ATOM 1145 N N . VAL A 1 146 ? 0.982 7.951 6.915 1.00 98.44 146 VAL A N 1
ATOM 1146 C CA . VAL A 1 146 ? 0.923 6.486 6.998 1.00 98.44 146 VAL A CA 1
ATOM 1147 C C . VAL A 1 146 ? 0.462 6.074 8.391 1.00 98.44 146 VAL A C 1
ATOM 1149 O O . VAL A 1 146 ? 1.059 6.461 9.396 1.00 98.44 146 VAL A O 1
ATOM 1152 N N . GLU A 1 147 ? -0.591 5.271 8.456 1.00 95.81 147 GLU A N 1
ATOM 1153 C CA . GLU A 1 147 ? -1.243 4.898 9.703 1.00 95.81 147 GLU A CA 1
ATOM 1154 C C . GLU A 1 147 ? -1.850 3.498 9.640 1.00 95.81 147 GLU A C 1
ATOM 1156 O O . GLU A 1 147 ? -2.317 3.055 8.593 1.00 95.81 147 GLU A O 1
ATOM 1161 N N . GLU A 1 148 ? -1.885 2.815 10.785 1.00 95.25 148 GLU A N 1
ATOM 1162 C CA . GLU A 1 148 ? -2.640 1.570 10.927 1.00 95.25 148 GLU A CA 1
ATOM 1163 C C . GLU A 1 148 ? -4.093 1.874 11.310 1.00 95.25 148 GLU A C 1
ATOM 1165 O O . GLU A 1 148 ? -4.398 2.761 12.126 1.00 95.25 148 GLU A O 1
ATOM 1170 N N . ARG A 1 149 ? -5.011 1.156 10.674 1.00 93.75 149 ARG A N 1
ATOM 1171 C CA . ARG A 1 149 ? -6.459 1.286 10.807 1.00 93.75 149 ARG A CA 1
ATOM 1172 C C . ARG A 1 149 ? -7.086 -0.093 10.917 1.00 93.75 149 ARG A C 1
ATOM 1174 O O . ARG A 1 149 ? -6.412 -1.104 10.785 1.00 93.75 149 ARG A O 1
ATOM 1181 N N . HIS A 1 150 ? -8.371 -0.108 11.240 1.00 92.44 150 HIS A N 1
ATOM 1182 C CA . HIS A 1 150 ? -9.159 -1.321 11.394 1.00 92.44 150 HIS A CA 1
ATOM 1183 C C . HIS A 1 150 ? -10.436 -1.163 10.578 1.00 92.44 150 HIS A C 1
ATOM 1185 O O . HIS A 1 150 ? -11.056 -0.096 10.644 1.00 92.44 150 HIS A O 1
ATOM 1191 N N . LEU A 1 151 ? -10.826 -2.208 9.846 1.00 87.44 151 LEU A N 1
ATOM 1192 C CA . LEU A 1 151 ? -11.970 -2.193 8.932 1.00 87.44 151 LEU A CA 1
ATOM 1193 C C . LEU A 1 151 ? -13.272 -1.827 9.658 1.00 87.44 151 LEU A C 1
ATOM 1195 O O . LEU A 1 151 ? -13.944 -0.887 9.252 1.00 87.44 151 LEU A O 1
ATOM 1199 N N . ASP A 1 152 ? -13.583 -2.482 10.782 1.00 82.25 152 ASP A N 1
ATOM 1200 C CA . ASP A 1 152 ? -14.875 -2.274 11.465 1.00 82.25 152 ASP A CA 1
ATOM 1201 C C . ASP A 1 152 ? -14.948 -1.103 12.456 1.00 82.25 152 ASP A C 1
ATOM 1203 O O . ASP A 1 152 ? -16.031 -0.599 12.752 1.00 82.25 152 ASP A O 1
ATOM 1207 N N . TYR A 1 153 ? -13.830 -0.671 13.045 1.00 75.94 153 TYR A N 1
ATOM 1208 C CA . TYR A 1 153 ? -13.882 0.292 14.161 1.00 75.94 153 TYR A CA 1
ATOM 1209 C C . TYR A 1 153 ? -13.935 1.751 13.727 1.00 75.94 153 TYR A C 1
ATOM 1211 O O . TYR A 1 153 ? -14.175 2.635 14.559 1.00 75.94 153 TYR A O 1
ATOM 1219 N N . ASN A 1 154 ? -13.709 2.002 12.444 1.00 71.81 154 ASN A N 1
ATOM 1220 C CA . ASN A 1 154 ? -13.796 3.316 11.849 1.00 71.81 154 ASN A CA 1
ATOM 1221 C C . ASN A 1 154 ? -14.887 3.294 10.779 1.00 71.81 154 ASN A C 1
ATOM 1223 O O . ASN A 1 154 ? -14.679 2.743 9.702 1.00 71.81 154 ASN A O 1
ATOM 1227 N N . THR A 1 155 ? -16.015 3.946 11.075 1.00 81.88 155 THR A N 1
ATOM 1228 C CA . THR A 1 155 ? -17.170 4.022 10.166 1.00 81.88 155 THR A CA 1
ATOM 1229 C C . THR A 1 155 ? -16.795 4.556 8.788 1.00 81.88 155 THR A C 1
ATOM 1231 O O . THR A 1 155 ? -17.424 4.210 7.801 1.00 81.88 155 THR A O 1
ATOM 1234 N N . TYR A 1 156 ? -15.743 5.379 8.700 1.00 89.19 156 TYR A N 1
ATOM 1235 C CA . TYR A 1 156 ? -15.220 5.824 7.416 1.00 89.19 156 TYR A CA 1
ATOM 1236 C C . TYR A 1 156 ? -14.838 4.641 6.522 1.00 89.19 156 TYR A C 1
ATOM 1238 O O . TYR A 1 156 ? -15.321 4.553 5.401 1.00 89.19 156 TYR A O 1
ATOM 1246 N N . TYR A 1 157 ? -14.003 3.729 7.026 1.00 92.94 157 TYR A N 1
ATOM 1247 C CA . TYR A 1 157 ? -13.468 2.619 6.242 1.00 92.94 157 TYR A CA 1
ATOM 1248 C C . TYR A 1 157 ? -14.474 1.482 6.081 1.00 92.94 157 TYR A C 1
ATOM 1250 O O . TYR A 1 157 ? -14.536 0.909 4.999 1.00 92.94 157 TYR A O 1
ATOM 1258 N N . SER A 1 158 ? -15.298 1.192 7.096 1.00 90.81 158 SER A N 1
ATOM 1259 C CA . SER A 1 158 ? -16.336 0.160 6.972 1.00 90.81 158 SER A CA 1
ATOM 1260 C C . SER A 1 158 ? -17.356 0.499 5.885 1.00 90.81 158 SER A C 1
ATOM 1262 O O . SER A 1 158 ? -17.747 -0.375 5.120 1.00 90.81 158 SER A O 1
ATOM 1264 N N . ASP A 1 159 ? -17.764 1.770 5.793 1.00 93.25 159 ASP A N 1
ATOM 1265 C CA . ASP A 1 159 ? -18.803 2.210 4.853 1.00 93.25 159 ASP A CA 1
ATOM 1266 C C . ASP A 1 159 ? -18.264 2.406 3.429 1.00 93.25 159 ASP A C 1
ATOM 1268 O O . ASP A 1 159 ? -19.042 2.481 2.482 1.00 93.25 159 ASP A O 1
ATOM 1272 N N . ARG A 1 160 ? -16.939 2.526 3.282 1.00 96.19 160 ARG A N 1
ATOM 1273 C CA . ARG A 1 160 ? -16.252 2.812 2.013 1.00 96.19 160 ARG A CA 1
ATOM 1274 C C . ARG A 1 160 ? -15.435 1.637 1.494 1.00 96.19 160 ARG A C 1
ATOM 1276 O O . ARG A 1 160 ? -14.698 1.811 0.531 1.00 96.19 160 ARG A O 1
ATOM 1283 N N . TYR A 1 161 ? -15.508 0.473 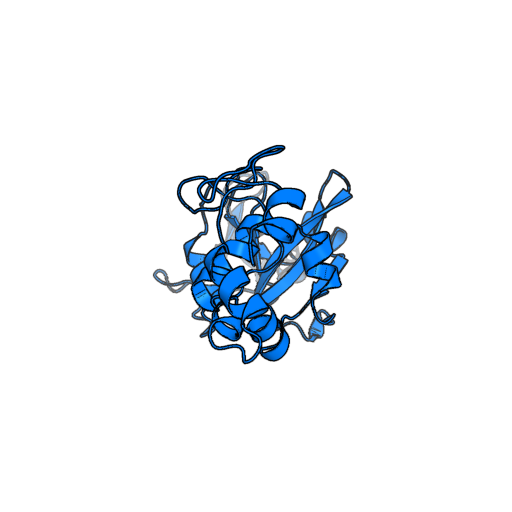2.135 1.00 97.25 161 TYR A N 1
ATOM 128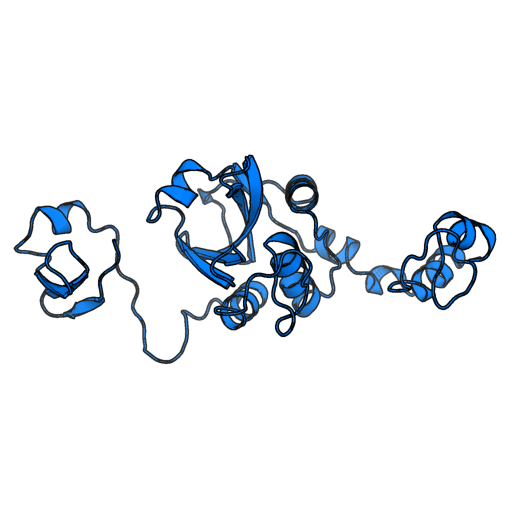4 C CA . TYR A 1 161 ? -14.793 -0.716 1.685 1.00 97.25 161 TYR A CA 1
ATOM 1285 C C . TYR A 1 161 ? -15.323 -1.169 0.321 1.00 97.25 161 TYR A C 1
ATOM 1287 O O . TYR A 1 161 ? -16.515 -1.427 0.166 1.00 97.25 161 TYR A O 1
ATOM 1295 N N . VAL A 1 162 ? -14.425 -1.253 -0.660 1.00 98.00 162 VAL A N 1
ATOM 1296 C CA . VAL A 1 162 ? -14.745 -1.642 -2.042 1.00 98.00 162 VAL A CA 1
ATOM 1297 C C . VAL A 1 162 ? -14.461 -3.122 -2.271 1.00 98.00 162 VAL A C 1
ATOM 1299 O O . VAL A 1 162 ? -15.236 -3.796 -2.942 1.00 98.00 162 VAL A O 1
ATOM 1302 N N . GLY A 1 163 ? -13.358 -3.626 -1.717 1.00 97.94 163 GLY A N 1
ATOM 1303 C CA . GLY A 1 163 ? -12.916 -5.003 -1.909 1.00 97.94 163 GLY A CA 1
ATOM 1304 C C . GLY A 1 163 ? -11.442 -5.188 -1.566 1.00 97.94 163 GLY A C 1
ATOM 1305 O O . GLY A 1 163 ? -10.793 -4.290 -1.017 1.00 97.94 163 GLY A O 1
ATOM 1306 N N . ALA A 1 164 ? -10.906 -6.355 -1.909 1.00 98.56 164 ALA A N 1
ATOM 1307 C CA . ALA A 1 164 ? -9.504 -6.687 -1.714 1.00 98.56 164 ALA A CA 1
ATOM 1308 C C . ALA A 1 164 ? -8.908 -7.411 -2.918 1.00 98.56 164 ALA A C 1
ATOM 1310 O O . ALA A 1 164 ? -9.623 -8.018 -3.716 1.00 98.56 164 ALA A O 1
ATOM 1311 N N . ALA A 1 165 ? -7.585 -7.334 -3.044 1.00 98.38 165 ALA A N 1
ATOM 1312 C CA . ALA A 1 165 ? -6.855 -8.030 -4.086 1.00 98.38 165 ALA A CA 1
ATOM 1313 C C . ALA A 1 165 ? -5.507 -8.573 -3.595 1.00 98.38 165 ALA A C 1
ATOM 1315 O O . ALA A 1 165 ? -4.730 -7.863 -2.953 1.00 98.38 165 ALA A O 1
ATOM 1316 N N . ARG A 1 166 ? -5.204 -9.816 -3.974 1.00 98.31 166 ARG A N 1
ATOM 1317 C CA . ARG A 1 166 ? -3.947 -10.517 -3.700 1.00 98.31 166 ARG A CA 1
ATOM 1318 C C . ARG A 1 166 ? -3.042 -10.521 -4.918 1.00 98.31 166 ARG A C 1
ATOM 1320 O O . ARG A 1 166 ? -3.461 -10.832 -6.037 1.00 98.31 166 ARG A O 1
ATOM 1327 N N . TYR A 1 167 ? -1.768 -10.229 -4.694 1.00 96.81 167 TYR A N 1
ATOM 1328 C CA . TYR A 1 167 ? -0.719 -10.410 -5.689 1.00 96.81 167 TYR A CA 1
ATOM 1329 C C . TYR A 1 167 ? -0.008 -11.733 -5.431 1.00 96.81 167 TYR A C 1
ATOM 1331 O O . TYR A 1 167 ? 0.800 -11.839 -4.517 1.00 96.81 167 TYR A O 1
ATOM 1339 N N . THR A 1 168 ? -0.327 -12.747 -6.235 1.00 92.88 168 THR A N 1
ATOM 1340 C CA . THR A 1 168 ? 0.338 -14.053 -6.150 1.00 92.88 168 THR A CA 1
ATOM 1341 C C . THR A 1 168 ? 1.793 -13.963 -6.606 1.00 92.88 168 THR A C 1
ATOM 1343 O O . THR A 1 168 ? 2.141 -13.079 -7.394 1.00 92.88 168 THR A O 1
ATOM 1346 N N . ASP A 1 169 ? 2.618 -14.924 -6.188 1.00 89.62 169 ASP A N 1
ATOM 1347 C CA . ASP A 1 169 ? 4.033 -15.010 -6.575 1.00 89.62 169 ASP A CA 1
ATOM 1348 C C . ASP A 1 169 ? 4.239 -14.886 -8.093 1.00 89.62 169 ASP A C 1
ATOM 1350 O O . ASP A 1 169 ? 5.068 -14.102 -8.540 1.00 89.62 169 ASP A O 1
ATOM 1354 N N . ASP A 1 170 ? 3.414 -15.565 -8.899 1.00 90.12 170 ASP A N 1
ATOM 1355 C CA . ASP A 1 170 ? 3.453 -15.474 -10.368 1.00 90.12 170 ASP A CA 1
ATOM 1356 C C . ASP A 1 170 ? 3.188 -14.045 -10.883 1.00 90.12 170 ASP A C 1
ATOM 1358 O O . ASP A 1 170 ? 3.809 -13.601 -11.852 1.00 90.12 170 ASP A O 1
ATOM 1362 N N . ARG A 1 171 ? 2.283 -13.288 -10.247 1.00 90.56 171 ARG A N 1
ATOM 1363 C CA . ARG A 1 171 ? 2.026 -11.893 -10.643 1.00 90.56 171 ARG A CA 1
ATOM 1364 C C . ARG A 1 171 ? 3.150 -10.963 -10.212 1.00 90.56 171 ARG A C 1
ATOM 1366 O O . ARG A 1 171 ? 3.466 -10.029 -10.955 1.00 90.56 171 ARG A O 1
ATOM 1373 N N . LEU A 1 172 ? 3.734 -11.204 -9.042 1.00 91.69 172 LEU A N 1
ATOM 1374 C CA . LEU A 1 172 ? 4.884 -10.454 -8.543 1.00 91.69 172 LEU A CA 1
ATOM 1375 C C . LEU A 1 172 ? 6.102 -10.689 -9.438 1.00 91.69 172 LEU A C 1
ATOM 1377 O O . LEU A 1 172 ? 6.662 -9.732 -9.967 1.00 91.69 172 LEU A O 1
ATOM 1381 N N . GLU A 1 173 ? 6.417 -11.947 -9.744 1.00 89.56 173 GLU A N 1
ATOM 1382 C CA . GLU A 1 173 ? 7.500 -12.334 -10.651 1.00 89.56 173 GLU A CA 1
ATOM 1383 C C . GLU A 1 173 ? 7.358 -11.662 -12.025 1.00 89.56 173 GLU A C 1
ATOM 1385 O O . GLU A 1 173 ? 8.304 -11.048 -12.521 1.00 89.56 173 GLU A O 1
ATOM 1390 N N . LYS A 1 174 ? 6.153 -11.673 -12.613 1.00 88.62 174 LYS A N 1
ATOM 1391 C CA . LYS A 1 174 ? 5.879 -10.991 -13.892 1.00 88.62 174 LYS A CA 1
ATOM 1392 C C . LYS A 1 174 ? 6.039 -9.475 -13.833 1.00 88.62 174 LYS A C 1
ATOM 1394 O O . LYS A 1 174 ? 6.268 -8.860 -14.875 1.00 88.62 174 LYS A O 1
ATOM 1399 N N . SER A 1 175 ? 5.888 -8.884 -12.652 1.00 89.12 175 SER A N 1
ATOM 1400 C CA . SER A 1 175 ? 6.017 -7.444 -12.418 1.00 89.12 175 SER A CA 1
ATOM 1401 C C . SER A 1 175 ? 7.431 -7.043 -11.988 1.00 89.12 175 SER A C 1
ATOM 1403 O O . SER A 1 175 ? 7.706 -5.853 -11.845 1.00 89.12 175 SER A O 1
ATOM 1405 N N . ASN A 1 176 ? 8.329 -8.004 -11.766 1.00 90.88 176 ASN A N 1
ATOM 1406 C CA . ASN A 1 176 ? 9.715 -7.751 -11.410 1.00 90.88 176 ASN A CA 1
ATOM 1407 C C . ASN A 1 176 ? 10.558 -7.573 -12.688 1.00 90.88 176 ASN A C 1
ATOM 1409 O O . ASN A 1 176 ? 10.642 -8.500 -13.497 1.00 90.88 176 ASN A O 1
ATOM 1413 N N . PRO A 1 177 ? 11.198 -6.407 -12.902 1.00 86.44 177 PRO A N 1
ATOM 1414 C CA . PRO A 1 177 ? 12.040 -6.190 -14.075 1.00 86.44 177 PRO A CA 1
ATOM 1415 C C . PRO A 1 177 ? 13.190 -7.199 -14.188 1.00 86.44 177 PRO A C 1
ATOM 1417 O O . PRO A 1 177 ? 13.521 -7.613 -15.295 1.00 86.44 177 PRO A O 1
ATOM 1420 N N . LEU A 1 178 ? 13.758 -7.646 -13.062 1.00 86.56 178 LEU A N 1
ATOM 1421 C CA . LEU A 1 178 ? 14.901 -8.566 -13.050 1.00 86.56 178 LEU A CA 1
ATOM 1422 C C . LEU A 1 178 ? 14.579 -9.909 -13.725 1.00 86.56 178 LEU A C 1
ATOM 1424 O O . LEU A 1 178 ? 15.462 -10.541 -14.297 1.00 86.56 178 LEU A O 1
ATOM 1428 N N . THR A 1 179 ? 13.303 -10.307 -13.750 1.00 86.31 179 THR A N 1
ATOM 1429 C CA . THR A 1 179 ? 12.812 -11.506 -14.451 1.00 86.31 179 THR A CA 1
ATOM 1430 C C . THR A 1 179 ? 13.151 -11.502 -15.949 1.00 86.31 179 THR A C 1
ATOM 1432 O O . THR A 1 179 ? 13.220 -12.560 -16.575 1.00 86.31 179 THR A O 1
ATOM 1435 N N . TYR A 1 180 ? 13.382 -10.329 -16.547 1.00 87.75 180 TYR A N 1
ATOM 1436 C CA . TYR A 1 180 ? 13.564 -10.167 -17.991 1.00 87.75 180 TYR A CA 1
ATOM 1437 C C . TYR A 1 180 ? 14.993 -9.775 -18.409 1.00 87.75 180 TYR A C 1
ATOM 1439 O O . TYR A 1 180 ? 15.236 -9.593 -19.604 1.00 87.75 180 TYR A O 1
ATOM 1447 N N . GLU A 1 181 ? 15.948 -9.666 -17.477 1.00 85.75 181 GLU A N 1
ATOM 1448 C CA . GLU A 1 181 ? 17.328 -9.232 -17.777 1.00 85.75 181 GLU A CA 1
ATOM 1449 C C . GLU A 1 181 ? 18.085 -10.206 -18.698 1.00 85.75 181 GLU A C 1
ATOM 1451 O O . GLU A 1 181 ? 18.780 -9.778 -19.619 1.00 85.75 181 GLU A O 1
ATOM 1456 N N . ASP A 1 182 ? 17.882 -11.514 -18.523 1.00 87.12 182 ASP A N 1
ATOM 1457 C CA . ASP A 1 182 ? 18.547 -12.574 -19.300 1.00 87.12 182 ASP A CA 1
ATOM 1458 C C . ASP A 1 182 ? 17.661 -13.162 -20.416 1.00 87.12 182 ASP A C 1
ATOM 1460 O O . ASP A 1 182 ? 17.838 -14.298 -20.863 1.00 87.12 182 ASP A O 1
ATOM 1464 N N . HIS A 1 183 ? 16.685 -12.394 -20.902 1.00 91.56 183 HIS A N 1
ATOM 1465 C CA . HIS A 1 183 ? 15.700 -12.883 -21.865 1.00 91.56 183 HIS A CA 1
ATOM 1466 C C . HIS A 1 183 ? 16.319 -13.293 -23.227 1.00 91.56 183 HIS A C 1
ATOM 1468 O O . HIS A 1 183 ? 17.172 -12.603 -23.790 1.00 91.56 183 HIS A O 1
ATOM 1474 N N . GLU A 1 184 ? 15.842 -14.390 -23.836 1.00 92.69 184 GLU A N 1
ATOM 1475 C CA . GLU A 1 184 ? 16.398 -14.922 -25.100 1.00 92.69 184 GLU A CA 1
ATOM 1476 C C . GLU A 1 184 ? 16.348 -13.906 -26.259 1.00 92.69 184 GLU A C 1
ATOM 1478 O O . GLU A 1 184 ? 17.253 -13.832 -27.093 1.00 92.69 184 GLU A O 1
ATOM 1483 N N . ASN A 1 185 ? 15.294 -13.087 -26.301 1.00 91.31 185 ASN A N 1
ATOM 1484 C CA . ASN A 1 185 ? 15.141 -12.014 -27.284 1.00 91.31 185 ASN A CA 1
ATOM 1485 C C . ASN A 1 185 ? 16.074 -10.817 -26.971 1.00 91.31 185 ASN A C 1
ATOM 1487 O O . ASN A 1 185 ? 15.875 -10.157 -25.949 1.00 91.31 185 ASN A O 1
ATOM 1491 N N . PRO A 1 186 ? 17.037 -10.474 -27.853 1.00 90.00 186 PRO A N 1
ATOM 1492 C CA . PRO A 1 186 ? 17.979 -9.375 -27.624 1.00 90.00 186 PRO A CA 1
ATOM 1493 C C . PRO A 1 186 ? 17.315 -7.995 -27.535 1.00 90.00 186 PRO A C 1
ATOM 1495 O O . PRO A 1 186 ? 17.818 -7.149 -26.808 1.00 90.00 186 PRO A O 1
ATOM 1498 N N . ILE A 1 187 ? 16.180 -7.782 -28.213 1.00 88.56 187 ILE A N 1
ATOM 1499 C CA . ILE A 1 187 ? 15.409 -6.530 -28.121 1.00 88.56 187 ILE A CA 1
ATOM 1500 C C . ILE A 1 187 ? 14.877 -6.360 -26.698 1.00 88.56 187 ILE A C 1
ATOM 1502 O O . ILE A 1 187 ? 14.930 -5.274 -26.143 1.00 88.56 187 ILE A O 1
ATOM 1506 N N . ILE A 1 188 ? 14.404 -7.439 -26.071 1.00 87.69 188 ILE A N 1
ATOM 1507 C CA . ILE A 1 188 ? 13.900 -7.364 -24.696 1.00 87.69 188 ILE A CA 1
ATOM 1508 C C . ILE A 1 188 ? 15.041 -7.011 -23.743 1.00 87.69 188 ILE A C 1
ATOM 1510 O O . ILE A 1 188 ? 14.896 -6.075 -22.973 1.00 87.69 188 ILE A O 1
ATOM 1514 N N . ARG A 1 189 ? 16.201 -7.666 -23.851 1.00 89.25 189 ARG A N 1
ATOM 1515 C CA . ARG A 1 189 ? 17.363 -7.344 -23.001 1.00 89.25 189 ARG A CA 1
ATOM 1516 C C . ARG A 1 189 ? 17.826 -5.901 -23.154 1.00 89.25 189 ARG A C 1
ATOM 1518 O O . ARG A 1 189 ? 18.090 -5.233 -22.163 1.00 89.25 189 ARG A O 1
ATOM 1525 N N . GLU A 1 190 ? 17.880 -5.410 -24.387 1.00 88.19 190 GLU A N 1
ATOM 1526 C CA . GLU A 1 190 ? 18.236 -4.018 -24.640 1.00 88.19 190 GLU A CA 1
ATOM 1527 C C . GLU A 1 190 ? 17.189 -3.054 -24.054 1.00 88.19 190 GLU A C 1
ATOM 1529 O O . GLU A 1 190 ? 17.553 -2.048 -23.457 1.00 88.19 190 GLU A O 1
ATOM 1534 N N . ALA A 1 191 ? 15.896 -3.396 -24.109 1.00 87.00 191 ALA A N 1
ATOM 1535 C CA . ALA A 1 191 ? 14.824 -2.590 -23.516 1.00 87.00 191 ALA A CA 1
ATOM 1536 C C . ALA A 1 191 ? 15.008 -2.452 -22.001 1.00 87.00 191 ALA A C 1
ATOM 1538 O O . ALA A 1 191 ? 14.789 -1.374 -21.444 1.00 87.00 191 ALA A O 1
ATOM 1539 N N . MET A 1 192 ? 15.430 -3.540 -21.348 1.00 87.44 192 MET A N 1
ATOM 1540 C CA . MET A 1 192 ? 15.650 -3.582 -19.904 1.00 87.44 192 MET A CA 1
ATOM 1541 C C . MET A 1 192 ? 16.752 -2.621 -19.445 1.00 87.44 192 MET A C 1
ATOM 1543 O O . MET A 1 192 ? 16.635 -2.063 -18.357 1.00 87.44 192 MET A O 1
ATOM 1547 N N . ASN A 1 193 ? 17.756 -2.333 -20.285 1.00 86.62 193 ASN A N 1
ATOM 1548 C CA . ASN A 1 193 ? 18.823 -1.373 -19.966 1.00 86.62 193 ASN A CA 1
ATOM 1549 C C . ASN A 1 193 ? 18.312 0.061 -19.748 1.00 86.62 193 ASN A C 1
ATOM 1551 O O . ASN A 1 193 ? 19.002 0.869 -19.128 1.00 86.62 193 ASN A O 1
ATOM 1555 N N . TYR A 1 194 ? 17.116 0.384 -20.246 1.00 87.12 194 TYR A N 1
ATOM 1556 C CA . TYR A 1 194 ? 16.518 1.714 -20.126 1.00 87.12 194 TYR A CA 1
ATOM 1557 C C . TYR A 1 194 ? 15.425 1.809 -19.053 1.00 87.12 194 TYR A C 1
ATOM 1559 O O . TYR A 1 194 ? 14.736 2.827 -18.931 1.00 87.12 194 TYR A O 1
ATOM 1567 N N . ILE A 1 195 ? 15.225 0.752 -18.266 1.00 86.88 195 ILE A N 1
ATOM 1568 C CA . ILE A 1 195 ? 14.261 0.762 -17.170 1.00 86.88 195 ILE A CA 1
ATOM 1569 C C . ILE A 1 195 ? 14.701 1.776 -16.104 1.00 86.88 195 ILE A C 1
ATOM 1571 O O . ILE A 1 195 ? 15.814 1.741 -15.591 1.00 86.88 195 ILE A O 1
ATOM 1575 N N . GLY A 1 196 ? 13.799 2.704 -15.773 1.00 83.19 196 GLY A N 1
ATOM 1576 C CA . GLY A 1 196 ? 14.073 3.817 -14.859 1.00 83.19 196 GLY A CA 1
ATOM 1577 C C . GLY A 1 196 ? 14.545 5.105 -15.540 1.00 83.19 196 GLY A C 1
ATOM 1578 O O . GLY A 1 196 ? 14.605 6.132 -14.862 1.00 83.19 196 GLY A O 1
ATOM 1579 N N . THR A 1 197 ? 14.808 5.101 -16.855 1.00 87.19 197 THR A N 1
ATOM 1580 C CA . THR A 1 197 ? 15.108 6.335 -17.592 1.00 87.19 197 THR A CA 1
ATOM 1581 C C . THR A 1 197 ? 13.922 7.305 -17.501 1.00 87.19 197 THR A C 1
ATOM 1583 O O . THR A 1 197 ? 12.788 6.927 -17.818 1.00 87.19 197 THR A O 1
ATOM 1586 N N . PRO A 1 198 ? 14.141 8.560 -17.064 1.00 85.62 198 PRO A N 1
ATOM 1587 C CA . PRO A 1 198 ? 13.081 9.551 -16.977 1.00 85.62 198 PRO A CA 1
ATOM 1588 C C . PRO A 1 198 ? 12.385 9.789 -18.319 1.00 85.62 198 PRO A C 1
ATOM 1590 O O . PRO A 1 198 ? 13.026 9.963 -19.357 1.00 85.62 198 PRO A O 1
ATOM 1593 N N . TYR A 1 199 ? 11.056 9.884 -18.281 1.00 86.19 199 TYR A N 1
ATOM 1594 C CA . TYR A 1 199 ? 10.297 10.351 -19.433 1.00 86.19 199 TYR A CA 1
ATOM 1595 C C . TYR A 1 199 ? 10.543 11.845 -19.654 1.00 86.19 199 TYR A C 1
ATOM 1597 O O . TYR A 1 199 ? 10.337 12.662 -18.752 1.00 86.19 199 TYR A O 1
ATOM 1605 N N . LEU A 1 200 ? 10.891 12.212 -20.885 1.00 86.69 200 LEU A N 1
ATOM 1606 C CA . LEU A 1 200 ? 10.914 13.597 -21.339 1.00 86.69 200 LEU A CA 1
ATOM 1607 C C . LEU A 1 200 ? 10.136 13.688 -22.644 1.00 86.69 200 LEU A C 1
ATOM 1609 O O . LEU A 1 200 ? 10.517 13.080 -23.637 1.00 86.69 200 LEU A O 1
ATOM 1613 N N . MET A 1 201 ? 9.055 14.469 -22.660 1.00 85.25 201 MET A N 1
ATOM 1614 C CA . MET A 1 201 ? 8.284 14.709 -23.882 1.00 85.25 201 MET A CA 1
ATOM 1615 C C . MET A 1 201 ? 9.197 15.334 -24.946 1.00 85.25 201 MET A C 1
ATOM 1617 O O . MET A 1 201 ? 9.823 16.356 -24.669 1.00 85.25 201 MET A O 1
ATOM 1621 N N . THR A 1 202 ? 9.271 14.744 -26.146 1.00 85.00 202 THR A N 1
ATOM 1622 C CA . THR A 1 202 ? 10.237 15.087 -27.217 1.00 85.00 202 THR A CA 1
ATOM 1623 C C . THR A 1 202 ? 11.714 14.840 -26.878 1.00 85.00 202 THR A C 1
ATOM 1625 O O . THR A 1 202 ? 12.608 15.274 -27.608 1.00 85.00 202 THR A O 1
ATOM 1628 N N . GLY A 1 203 ? 11.990 14.143 -25.774 1.00 82.50 203 GLY A N 1
ATOM 1629 C CA . GLY A 1 203 ? 13.333 13.729 -25.398 1.00 82.50 203 GLY A CA 1
ATOM 1630 C C . GLY A 1 203 ? 13.898 12.732 -26.405 1.00 82.50 203 GLY A C 1
ATOM 1631 O O . GLY A 1 203 ? 13.188 11.865 -26.914 1.00 82.50 203 GLY A O 1
ATOM 1632 N N . SER A 1 204 ? 15.185 12.875 -26.699 1.00 83.75 204 SER A N 1
ATOM 1633 C CA . SER A 1 204 ? 15.875 12.112 -27.744 1.00 83.75 204 SER A CA 1
ATOM 1634 C C . SER A 1 204 ? 17.307 11.736 -27.353 1.00 83.75 204 SER A C 1
ATOM 1636 O O . SER A 1 204 ? 18.187 11.600 -28.203 1.00 83.75 204 SER A O 1
ATOM 1638 N N . THR A 1 205 ? 17.558 11.599 -26.050 1.00 84.88 205 THR A N 1
ATOM 1639 C CA . THR A 1 205 ? 18.845 11.163 -25.495 1.00 84.88 205 THR A CA 1
ATOM 1640 C C . THR A 1 205 ? 18.630 9.989 -24.550 1.00 84.88 205 THR A C 1
ATOM 1642 O O . THR A 1 205 ? 17.537 9.821 -24.022 1.00 84.88 205 THR A O 1
ATOM 1645 N N . LEU A 1 206 ? 19.674 9.195 -24.296 1.00 82.50 206 LEU A N 1
ATOM 1646 C CA . LEU A 1 206 ? 19.587 8.062 -23.363 1.00 82.50 206 LEU A CA 1
ATOM 1647 C C . LEU A 1 206 ? 19.355 8.491 -21.901 1.00 82.50 206 LEU A C 1
ATOM 1649 O O . LEU A 1 206 ? 18.892 7.685 -21.102 1.00 82.50 206 LEU A O 1
ATOM 1653 N N . ASP A 1 207 ? 19.629 9.757 -21.569 1.00 83.19 207 ASP A N 1
ATOM 1654 C CA . ASP A 1 207 ? 19.402 10.313 -20.230 1.00 83.19 207 ASP A CA 1
ATOM 1655 C C . ASP A 1 207 ? 17.917 10.604 -19.956 1.00 83.19 207 ASP A C 1
ATOM 1657 O O . ASP A 1 207 ? 17.490 10.557 -18.804 1.00 83.19 207 ASP A O 1
ATOM 1661 N N . ALA A 1 208 ? 17.137 10.936 -20.995 1.00 84.69 208 ALA A N 1
ATOM 1662 C CA . ALA A 1 208 ? 15.689 11.110 -20.923 1.00 84.69 208 ALA A CA 1
ATOM 1663 C C . ALA A 1 208 ? 15.065 11.153 -22.329 1.00 84.69 208 ALA A C 1
ATOM 1665 O O . ALA A 1 208 ? 15.469 11.951 -23.185 1.00 84.69 208 ALA A O 1
ATOM 1666 N N . PHE A 1 209 ? 14.030 10.346 -22.562 1.00 87.06 209 PHE A N 1
ATOM 1667 C CA . PHE A 1 209 ? 13.417 10.217 -23.884 1.00 87.06 209 PHE A CA 1
ATOM 1668 C C . PHE A 1 209 ? 11.898 10.013 -23.847 1.00 87.06 209 PHE A C 1
ATOM 1670 O O . PHE A 1 209 ? 11.313 9.776 -22.788 1.00 87.06 209 PHE A O 1
ATOM 1677 N N . ASP A 1 210 ? 11.253 10.134 -25.012 1.00 86.44 210 ASP A N 1
ATOM 1678 C CA . ASP A 1 210 ? 9.833 9.819 -25.182 1.00 86.44 210 ASP A CA 1
ATOM 1679 C C . ASP A 1 210 ? 9.588 8.420 -25.771 1.00 86.44 210 ASP A C 1
ATOM 1681 O O . ASP A 1 210 ? 10.507 7.672 -26.115 1.00 86.44 210 ASP A O 1
ATOM 1685 N N . CYS A 1 211 ? 8.310 8.056 -25.894 1.00 85.62 211 CYS A N 1
ATOM 1686 C CA . CYS A 1 211 ? 7.907 6.756 -26.420 1.00 85.62 211 CYS A CA 1
ATOM 1687 C C . CYS A 1 211 ? 8.364 6.518 -27.865 1.00 85.62 211 CYS A C 1
ATOM 1689 O O . CYS A 1 211 ? 8.665 5.382 -28.228 1.00 85.62 211 CYS A O 1
ATOM 1691 N N . SER A 1 212 ? 8.426 7.569 -28.687 1.00 84.50 212 SER A N 1
ATOM 1692 C CA . SER A 1 212 ? 8.835 7.446 -30.083 1.00 84.50 212 SER A CA 1
ATOM 1693 C C . SER A 1 212 ? 10.318 7.114 -30.175 1.00 84.50 212 SER A C 1
ATOM 1695 O O . SER A 1 212 ? 10.684 6.168 -30.868 1.00 84.50 212 SER A O 1
ATOM 1697 N N . PHE A 1 213 ? 11.150 7.809 -29.396 1.00 83.94 213 PHE A N 1
ATOM 1698 C CA . PHE A 1 213 ? 12.585 7.573 -29.355 1.00 83.94 213 PHE A CA 1
ATOM 1699 C C . PHE A 1 213 ? 12.924 6.166 -28.850 1.00 83.94 213 PHE A C 1
ATOM 1701 O O . PHE A 1 213 ? 13.767 5.504 -29.457 1.00 83.94 213 PHE A O 1
ATOM 1708 N N . PHE A 1 214 ? 12.229 5.686 -27.810 1.00 85.44 214 PHE A N 1
ATOM 1709 C CA . PHE A 1 214 ? 12.403 4.327 -27.287 1.00 85.44 214 PHE A CA 1
ATOM 1710 C C . PHE A 1 214 ? 12.169 3.258 -28.363 1.00 85.44 214 PHE A C 1
ATOM 1712 O O . PHE A 1 214 ? 12.979 2.354 -28.532 1.00 85.44 214 PHE A O 1
ATOM 1719 N N . CYS A 1 215 ? 11.095 3.385 -29.148 1.00 82.56 215 CYS A N 1
ATOM 1720 C CA . CYS A 1 215 ? 10.771 2.404 -30.184 1.00 82.56 215 CYS A CA 1
ATOM 1721 C C . CYS A 1 215 ? 11.670 2.484 -31.427 1.00 82.56 215 CYS A C 1
ATOM 1723 O O . CYS A 1 215 ? 11.802 1.479 -32.124 1.00 82.56 215 CYS A O 1
ATOM 1725 N N . THR A 1 216 ? 12.238 3.651 -31.755 1.00 77.50 216 THR A N 1
ATOM 1726 C CA . THR A 1 216 ? 12.994 3.838 -33.009 1.00 77.50 216 THR A CA 1
ATOM 1727 C C . THR A 1 216 ? 14.508 3.785 -32.857 1.00 77.50 216 THR A C 1
ATOM 1729 O O . THR A 1 216 ? 15.182 3.544 -33.853 1.00 77.50 216 THR A O 1
ATOM 1732 N N . ASN A 1 217 ? 15.046 4.066 -31.667 1.00 71.56 217 ASN A N 1
ATOM 1733 C CA . ASN A 1 217 ? 16.493 4.128 -31.420 1.00 71.56 217 ASN A CA 1
ATOM 1734 C C . ASN A 1 217 ? 16.943 3.287 -30.217 1.00 71.56 217 ASN A C 1
ATOM 1736 O O . ASN A 1 217 ? 18.137 3.250 -29.936 1.00 71.56 217 ASN A O 1
ATOM 1740 N N . GLY A 1 218 ? 16.011 2.646 -29.502 1.00 59.75 218 GLY A N 1
ATOM 1741 C CA . GLY A 1 218 ? 16.322 1.771 -28.374 1.00 59.75 218 GLY A CA 1
ATOM 1742 C C . GLY A 1 218 ? 16.789 0.369 -28.767 1.00 59.75 218 GLY A C 1
ATOM 1743 O O . GLY A 1 218 ? 17.092 -0.392 -27.863 1.00 59.75 218 GLY A O 1
ATOM 1744 N N . PHE A 1 219 ? 16.828 0.014 -30.063 1.00 60.28 219 PHE A N 1
ATOM 1745 C CA . PHE A 1 219 ? 17.175 -1.323 -30.580 1.00 60.28 219 PHE A CA 1
ATOM 1746 C C . PHE A 1 219 ? 17.893 -1.256 -31.930 1.00 60.28 219 PHE A C 1
ATOM 1748 O O . PHE A 1 219 ? 17.499 -0.400 -32.758 1.00 60.28 219 PHE A O 1
#

Sequence (219 aa):
MSGIYIGNGQFVIVTSEGIVLRNMETSSYYQDRYVGAKRYDGDTPPSTDHDIVQLARELIGTLYNRTGSSPEEGFNSGSFVYYVYKEITGSWLSKRTPALYEAGMEVEREELEPGDLVFFENDDEELIAGIYSEDDQFVIATSSGVEERHLDYNTYYSDRYVGAARYTDDRLEKSNPLTYEDHENPIIREAMNYIGTPYLMTGSTLDAFDCSFFCTNGF

Radius of gyration: 21.9 Å; chains: 1; bounding box: 43×31×70 Å

Foldseek 3Di:
DDWADDDPQWTWDQDPVGTDIDGLVPDPVNVVVDPDDDDDPPDDDPDDVDQLQRVLVVLPPQADDPPDQDSVRAYAQLSSLQNSLCVPLVFRADSAQVSNVVLFAFDAPVRDDFQKKWWFQDPVRGIGIWTDHDPQKTWGQDNSGIDIDHCPPDPRNVVGTDGIGDQDPVNRCVRRLVVQCPPPDVLSNLLSVLVPQAEDDCDQDSNYYHPVNCVPPSD

pLDDT: mean 90.11, std 9.94, range [47.91, 98.75]

Secondary structure (DSSP, 8-state):
--EEEEETTEEEEEETTEEEEEETTT-HHHHTT--------SSSS---S-HHHHHHHHTTTPPB-TT-EETTTEE-HHHHHHHHHHHHH-----SSHHHHHHHSEEE-GGG--TT-EEEEE-TTS-EEEEEE-STTEEEEEETTEEEEEETTT-HHHHHTEEEEEE--HHHHHHH-GGGGTT-SSHHHHHHHTTTTPPB-TT-EETTEE-HHHHHHH--